Protein AF-A0A8T9CK81-F1 (afdb_monomer)

Organism: Escherichia coli (NCBI:txid562)

Structure (mmCIF, N/CA/C/O backbone):
data_AF-A0A8T9CK81-F1
#
_entry.id   AF-A0A8T9CK81-F1
#
loop_
_atom_site.group_PDB
_atom_site.id
_atom_site.type_symbol
_atom_site.label_atom_id
_atom_site.label_alt_id
_atom_site.label_comp_id
_atom_site.label_asym_id
_atom_site.label_entity_id
_atom_site.label_seq_id
_atom_site.pdbx_PDB_ins_code
_atom_site.Cartn_x
_atom_site.Cartn_y
_atom_site.Cartn_z
_atom_site.occupancy
_atom_site.B_iso_or_equiv
_atom_site.auth_seq_id
_atom_site.auth_comp_id
_atom_site.auth_asym_id
_atom_site.auth_atom_id
_atom_site.pdbx_PDB_model_num
ATOM 1 N N . ILE A 1 1 ? -12.099 -0.035 26.431 1.00 84.69 1 ILE A N 1
ATOM 2 C CA . ILE A 1 1 ? -10.674 0.070 26.826 1.00 84.69 1 ILE A CA 1
ATOM 3 C C . ILE A 1 1 ? -9.863 0.677 25.689 1.00 84.69 1 ILE A C 1
ATOM 5 O O . ILE A 1 1 ? -9.508 1.834 25.814 1.00 84.69 1 ILE A O 1
ATOM 9 N N . TYR A 1 2 ? -9.639 -0.020 24.564 1.00 88.56 2 TYR A N 1
ATOM 10 C CA . TYR A 1 2 ? -8.828 0.533 23.464 1.00 88.56 2 TYR A CA 1
ATOM 11 C C . TYR A 1 2 ? -9.357 1.871 22.924 1.00 88.56 2 TYR A C 1
ATOM 13 O O . TYR A 1 2 ? -8.616 2.842 22.849 1.00 88.56 2 TYR A O 1
ATOM 21 N N . CYS A 1 3 ? -10.653 1.948 22.616 1.00 88.81 3 CYS A N 1
ATOM 22 C CA . CYS A 1 3 ? -11.250 3.161 22.057 1.00 88.81 3 CYS A CA 1
ATOM 23 C C . CYS A 1 3 ? -11.569 4.235 23.104 1.00 88.81 3 CYS A C 1
ATOM 25 O O . CYS A 1 3 ? -12.191 5.225 22.756 1.00 88.81 3 CYS A O 1
ATOM 27 N N . ASP A 1 4 ? -11.246 4.047 24.387 1.00 88.88 4 ASP A N 1
ATOM 28 C CA . ASP A 1 4 ? -11.627 5.014 25.417 1.00 88.88 4 ASP A CA 1
ATOM 29 C C . ASP A 1 4 ? -10.507 6.045 25.652 1.00 88.88 4 ASP A C 1
ATOM 31 O O . ASP A 1 4 ? -9.427 5.660 26.111 1.00 88.88 4 ASP A O 1
ATOM 35 N N . PRO A 1 5 ? -10.730 7.347 25.373 1.00 85.50 5 PRO A N 1
ATOM 36 C CA . PRO A 1 5 ? -9.680 8.365 25.475 1.00 85.50 5 PRO A CA 1
ATOM 37 C C . PRO A 1 5 ? -9.175 8.572 26.908 1.00 85.50 5 PRO A C 1
ATOM 39 O O . PRO A 1 5 ? -8.027 8.962 27.099 1.00 85.50 5 PRO A O 1
ATOM 42 N N . ASN A 1 6 ? -10.002 8.264 27.910 1.00 88.31 6 ASN A N 1
ATOM 43 C CA . ASN A 1 6 ? -9.657 8.408 29.326 1.00 88.31 6 ASN A CA 1
ATOM 44 C C . ASN A 1 6 ? -8.803 7.248 29.864 1.00 88.31 6 ASN A C 1
ATOM 46 O O . ASN A 1 6 ? -8.290 7.314 30.980 1.00 88.31 6 ASN A O 1
ATOM 50 N N . THR A 1 7 ? -8.655 6.170 29.095 1.00 89.31 7 THR A N 1
ATOM 51 C CA . THR A 1 7 ? -7.846 5.012 29.482 1.00 89.31 7 THR A CA 1
ATOM 52 C C . THR A 1 7 ? -6.363 5.289 29.221 1.00 89.31 7 THR A C 1
ATOM 54 O O . THR A 1 7 ? -6.011 5.853 28.185 1.00 89.31 7 THR A O 1
ATOM 57 N N . SER A 1 8 ? -5.476 4.857 30.126 1.00 89.94 8 SER A N 1
ATOM 58 C CA . SER A 1 8 ? -4.026 5.037 29.967 1.00 89.94 8 SER A CA 1
ATOM 59 C C . SER A 1 8 ? -3.482 4.340 28.715 1.00 89.94 8 SER A C 1
ATOM 61 O O . SER A 1 8 ? -3.963 3.279 28.316 1.00 89.94 8 SER A O 1
ATOM 63 N N . GLU A 1 9 ? -2.446 4.916 28.103 1.00 88.38 9 GLU A N 1
ATOM 64 C CA . GLU A 1 9 ? -1.818 4.349 26.904 1.00 88.38 9 GLU A CA 1
ATOM 65 C C . GLU A 1 9 ? -1.352 2.892 27.083 1.00 88.38 9 GLU A C 1
ATOM 67 O O . GLU A 1 9 ? -1.731 2.075 26.241 1.00 88.38 9 GLU A O 1
ATOM 72 N N . PRO A 1 10 ? -0.673 2.503 28.186 1.00 91.81 10 PRO A N 1
ATOM 73 C CA . PRO A 1 10 ? -0.311 1.103 28.412 1.00 91.81 10 PRO A CA 1
ATOM 74 C C . PRO A 1 10 ? -1.527 0.172 28.427 1.00 91.81 10 PRO A C 1
ATOM 76 O O . PRO A 1 10 ? -1.492 -0.910 27.855 1.00 91.81 10 PRO A O 1
ATOM 79 N N . SER A 1 11 ? -2.644 0.607 29.017 1.00 90.88 11 SER A N 1
ATOM 80 C CA . SER A 1 11 ? -3.873 -0.193 29.060 1.00 90.88 11 SER A CA 1
ATOM 81 C C . SER A 1 11 ? -4.498 -0.371 27.676 1.00 90.88 11 SER A C 1
ATOM 83 O O . SER A 1 11 ? -5.045 -1.435 27.379 1.00 90.88 11 SER A O 1
ATOM 85 N N . ARG A 1 12 ? -4.418 0.649 26.810 1.00 89.88 12 ARG A N 1
ATOM 86 C CA . ARG A 1 12 ? -4.874 0.534 25.419 1.00 89.88 12 ARG A CA 1
ATOM 87 C C . ARG A 1 12 ? -3.985 -0.427 24.633 1.00 89.88 12 ARG A C 1
ATOM 89 O O . ARG A 1 12 ? -4.520 -1.293 23.951 1.00 89.88 12 ARG A O 1
ATOM 96 N N . LEU A 1 13 ? -2.663 -0.323 24.762 1.00 90.75 13 LEU A N 1
ATOM 97 C CA . LEU A 1 13 ? -1.728 -1.233 24.089 1.00 90.75 13 LEU A CA 1
ATOM 98 C C . LEU A 1 13 ? -1.923 -2.683 24.551 1.00 90.75 13 LEU A C 1
ATOM 100 O O . LEU A 1 13 ? -2.106 -3.560 23.714 1.00 90.75 13 LEU A O 1
ATOM 104 N N . ASN A 1 14 ? -2.063 -2.916 25.857 1.00 91.69 14 ASN A N 1
ATOM 105 C CA . ASN A 1 14 ? -2.368 -4.246 26.391 1.00 91.69 14 ASN A CA 1
ATOM 106 C C . ASN A 1 14 ? -3.679 -4.811 25.816 1.00 91.69 14 ASN A C 1
ATOM 108 O O . ASN A 1 14 ? -3.758 -5.988 25.474 1.00 91.69 14 ASN A O 1
ATOM 112 N N . ALA A 1 15 ? -4.721 -3.981 25.688 1.00 90.69 15 ALA A N 1
ATOM 113 C CA . ALA A 1 15 ? -5.986 -4.411 25.093 1.00 90.69 15 ALA A CA 1
ATOM 114 C C . ALA A 1 15 ? -5.840 -4.790 23.611 1.00 90.69 15 ALA A C 1
ATOM 116 O O . ALA A 1 15 ? -6.505 -5.718 23.149 1.00 90.69 15 ALA A O 1
ATOM 117 N N . LEU A 1 16 ? -4.980 -4.087 22.872 1.00 91.12 16 LEU A N 1
ATOM 118 C CA . LEU A 1 16 ? -4.661 -4.420 21.489 1.00 91.12 16 LEU A CA 1
ATOM 119 C C . LEU A 1 16 ? -3.901 -5.746 21.387 1.00 91.12 16 LEU A C 1
ATOM 121 O O . LEU A 1 16 ? -4.272 -6.575 20.562 1.00 91.12 16 LEU A O 1
ATOM 125 N N . ASP A 1 17 ? -2.897 -5.970 22.234 1.00 89.38 17 ASP A N 1
ATOM 126 C CA . ASP A 1 17 ? -2.083 -7.193 22.217 1.00 89.38 17 ASP A CA 1
ATOM 127 C C . ASP A 1 17 ? -2.922 -8.435 22.541 1.00 89.38 17 ASP A C 1
ATOM 129 O O . ASP A 1 17 ? -2.839 -9.462 21.857 1.00 89.38 17 ASP A O 1
ATOM 133 N N . ILE A 1 18 ? -3.809 -8.315 23.534 1.00 91.12 18 ILE A N 1
ATOM 134 C CA . ILE A 1 18 ? -4.795 -9.352 23.856 1.00 91.12 18 ILE A CA 1
ATOM 135 C C . ILE A 1 18 ? -5.728 -9.575 22.661 1.00 91.12 18 ILE A C 1
ATOM 137 O O . ILE A 1 18 ? -5.949 -10.716 22.257 1.00 91.12 18 ILE A O 1
ATOM 141 N N . GLY A 1 19 ? -6.250 -8.501 22.059 1.00 88.25 19 GLY A N 1
ATOM 142 C CA . GLY A 1 19 ? -7.111 -8.592 20.879 1.00 88.25 19 GLY A CA 1
ATOM 143 C C . GLY A 1 19 ? -6.430 -9.293 19.701 1.00 88.25 19 GLY A C 1
ATOM 144 O O . GLY A 1 19 ? -7.037 -10.153 19.070 1.00 88.25 19 GLY A O 1
ATOM 145 N N . SER A 1 20 ? -5.160 -8.977 19.443 1.00 88.06 20 SER A N 1
ATOM 146 C CA . SER A 1 20 ? -4.364 -9.571 18.364 1.00 88.06 20 SER A CA 1
ATOM 147 C C . SER A 1 20 ? -4.126 -11.062 18.592 1.00 88.06 20 SER A C 1
ATOM 149 O O . SER A 1 20 ? -4.272 -11.855 17.664 1.00 88.06 20 SER A O 1
ATOM 151 N N . SER A 1 21 ? -3.870 -11.459 19.840 1.00 88.56 21 SER A N 1
ATOM 152 C CA . SER A 1 21 ? -3.665 -12.862 20.224 1.00 88.56 21 SER A CA 1
ATOM 153 C C . SER A 1 21 ? -4.939 -13.709 20.124 1.00 88.56 21 SER A C 1
ATOM 155 O O . SER A 1 21 ? -4.865 -14.920 19.945 1.00 88.56 21 SER A O 1
ATOM 157 N N . LEU A 1 22 ? -6.116 -13.086 20.242 1.00 89.56 22 LEU A N 1
ATOM 158 C CA . LEU A 1 22 ? -7.411 -13.775 20.244 1.00 89.56 22 LEU A CA 1
ATOM 159 C C . LEU A 1 22 ? -8.189 -13.627 18.927 1.00 89.56 22 LEU A C 1
ATOM 161 O O . LEU A 1 22 ? -9.264 -14.207 18.791 1.00 89.56 2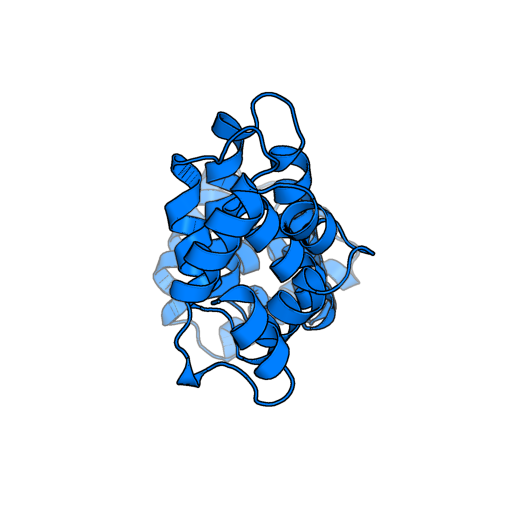2 LEU A O 1
ATOM 165 N N . LYS A 1 23 ? -7.681 -12.881 17.940 1.00 85.44 23 LYS A N 1
ATOM 166 C CA . LYS A 1 23 ? -8.441 -12.556 16.719 1.00 85.44 23 LYS A CA 1
ATOM 167 C C . LYS A 1 23 ? -8.908 -13.785 15.929 1.00 85.44 23 LYS A C 1
ATOM 169 O O . LYS A 1 23 ? -9.976 -13.754 15.317 1.00 85.44 23 LYS A O 1
ATOM 174 N N . GLU A 1 24 ? -8.142 -14.876 15.968 1.00 84.69 24 GLU A N 1
ATOM 175 C CA . GLU A 1 24 ? -8.464 -16.117 15.249 1.00 84.69 24 GLU A CA 1
ATOM 176 C C . GLU A 1 24 ? -9.670 -16.854 15.842 1.00 84.69 24 GLU A C 1
ATOM 178 O O . GLU A 1 24 ? -10.402 -17.519 15.112 1.00 84.69 24 GLU A O 1
ATOM 183 N N . ILE A 1 25 ? -9.940 -16.673 17.139 1.00 90.06 25 ILE A N 1
ATOM 184 C CA . ILE A 1 25 ? -11.084 -17.288 17.826 1.00 90.06 25 ILE A CA 1
ATOM 185 C C . ILE A 1 25 ? -12.324 -16.380 17.857 1.00 90.06 25 ILE A C 1
ATOM 187 O O . ILE A 1 25 ? -13.323 -16.719 18.493 1.00 90.06 25 ILE A O 1
ATOM 191 N N . PHE A 1 26 ? -12.292 -15.221 17.187 1.00 89.75 26 PHE A N 1
ATOM 192 C CA . PHE A 1 26 ? -13.439 -14.313 17.155 1.00 89.75 26 PHE A CA 1
ATOM 193 C C . PHE A 1 26 ? -14.626 -14.958 16.438 1.00 89.75 26 PHE A C 1
ATOM 195 O O . PHE A 1 26 ? -14.584 -15.216 15.233 1.00 89.75 26 PHE A O 1
ATOM 202 N N . THR A 1 27 ? -15.714 -15.158 17.180 1.00 90.81 27 THR A N 1
ATOM 203 C CA . THR A 1 27 ? -16.980 -15.657 16.642 1.00 90.81 27 THR A CA 1
ATOM 204 C C . THR A 1 27 ? -17.633 -14.626 15.721 1.00 90.81 27 THR A C 1
ATOM 206 O O . THR A 1 27 ? -17.371 -13.423 15.804 1.00 90.81 27 THR A O 1
ATOM 209 N N . ALA A 1 28 ? -18.544 -15.083 14.858 1.00 89.81 28 ALA A N 1
ATOM 210 C CA . ALA A 1 28 ? -19.334 -14.190 14.012 1.00 89.81 28 ALA A CA 1
ATOM 211 C C . ALA A 1 28 ? -20.128 -13.155 14.834 1.00 89.81 28 ALA A C 1
ATOM 213 O O . ALA A 1 28 ? -20.206 -11.995 14.437 1.00 89.81 28 ALA A O 1
ATOM 214 N N . S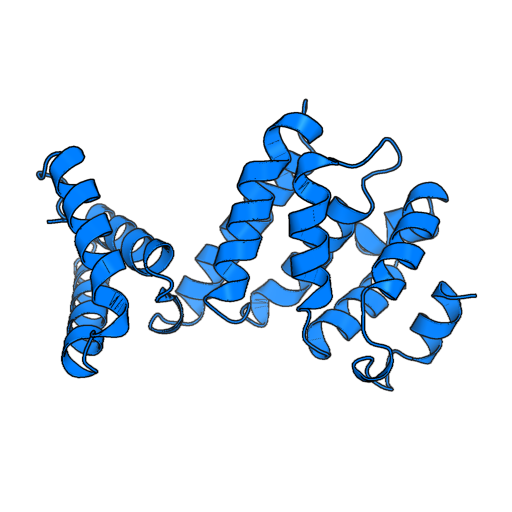ER A 1 29 ? -20.646 -13.548 16.006 1.00 92.06 29 SER A N 1
ATOM 215 C CA . SER A 1 29 ? -21.345 -12.633 16.916 1.00 92.06 29 SER A CA 1
ATOM 216 C C . SER A 1 29 ? -20.421 -11.532 17.435 1.00 92.06 29 SER A C 1
ATOM 218 O O . SER A 1 29 ? -20.765 -10.361 17.334 1.00 92.06 29 SER A O 1
ATOM 220 N N . LEU A 1 30 ? -19.210 -11.880 17.888 1.00 91.25 30 LEU A N 1
ATOM 221 C CA . LEU A 1 30 ? -18.243 -10.900 18.382 1.00 91.25 30 LEU A CA 1
ATOM 222 C C . LEU A 1 30 ? -17.813 -9.926 17.278 1.00 91.25 30 LEU A C 1
ATOM 224 O O . LEU A 1 30 ? -17.717 -8.726 17.516 1.00 91.25 30 LEU A O 1
ATOM 228 N N . ARG A 1 31 ? -17.589 -10.423 16.056 1.00 91.31 31 ARG A N 1
ATOM 229 C CA . ARG A 1 31 ? -17.282 -9.568 14.898 1.00 91.31 31 ARG A CA 1
ATOM 230 C C . ARG A 1 31 ? -18.425 -8.598 14.605 1.00 91.31 31 ARG A C 1
ATOM 232 O O . ARG A 1 31 ? -18.167 -7.416 14.399 1.00 91.31 31 ARG A O 1
ATOM 239 N N . SER A 1 32 ? -19.668 -9.078 14.644 1.00 91.62 32 SER A N 1
ATOM 240 C CA . SER A 1 32 ? -20.848 -8.226 14.480 1.00 91.62 32 SER A CA 1
ATOM 241 C C . SER A 1 32 ? -20.934 -7.162 15.574 1.00 91.62 32 SER A C 1
ATOM 243 O O . SER A 1 32 ? -21.203 -6.005 15.269 1.00 91.62 32 SER A O 1
ATOM 245 N N . ASP A 1 33 ? -20.673 -7.518 16.831 1.00 93.06 33 ASP A N 1
ATOM 246 C CA . ASP A 1 33 ? -20.714 -6.574 17.951 1.00 93.06 33 ASP A CA 1
ATOM 247 C C . ASP A 1 33 ? -19.634 -5.492 17.833 1.00 93.06 33 ASP A C 1
ATOM 249 O O . ASP A 1 33 ? -19.899 -4.318 18.108 1.00 93.06 33 ASP A O 1
ATOM 253 N N . LEU A 1 34 ? -18.431 -5.857 17.377 1.00 92.31 34 LEU A N 1
ATOM 254 C CA . LEU A 1 34 ? -17.353 -4.905 17.105 1.00 92.31 34 LEU A CA 1
ATOM 255 C C . LEU A 1 34 ? -17.751 -3.905 16.013 1.00 92.31 34 LEU A C 1
ATOM 257 O O . LEU A 1 34 ? -17.559 -2.700 16.193 1.00 92.31 34 LEU A O 1
ATOM 261 N N . VAL A 1 35 ? -18.324 -4.387 14.905 1.00 93.25 35 VAL A N 1
ATOM 262 C CA . VAL A 1 35 ? -18.807 -3.529 13.809 1.00 93.25 35 VAL A CA 1
ATOM 263 C C . VAL A 1 35 ? -19.942 -2.626 14.295 1.00 93.25 35 VAL A C 1
ATOM 265 O O . VAL A 1 35 ? -19.894 -1.418 14.079 1.00 93.25 35 VAL A O 1
ATOM 268 N N . ASN A 1 36 ? -20.906 -3.165 15.046 1.00 93.00 36 ASN A N 1
ATOM 269 C CA . ASN A 1 36 ? -22.001 -2.381 15.622 1.00 93.00 36 ASN A CA 1
ATOM 270 C C . ASN A 1 36 ? -21.473 -1.255 16.523 1.00 93.00 36 ASN A C 1
ATOM 272 O O . ASN A 1 36 ? -21.914 -0.111 16.409 1.00 93.00 36 ASN A O 1
ATOM 276 N N . LYS A 1 37 ? -20.485 -1.539 17.383 1.00 93.50 37 LYS A N 1
ATOM 277 C CA . LYS A 1 37 ? -19.867 -0.522 18.250 1.00 93.50 37 LYS A CA 1
ATOM 278 C C . LYS A 1 37 ? -19.129 0.553 17.465 1.00 93.50 37 LYS A C 1
ATOM 280 O O . LYS A 1 37 ? -19.224 1.726 17.818 1.00 93.50 37 LYS A O 1
ATOM 285 N N . HIS A 1 38 ? -18.428 0.169 16.407 1.00 93.62 38 HIS A N 1
ATOM 286 C CA . HIS A 1 38 ? -17.771 1.105 15.504 1.00 93.62 38 HIS A CA 1
ATOM 287 C C . HIS A 1 38 ? -18.771 2.056 14.837 1.00 93.62 38 HIS A C 1
ATOM 289 O O . HIS A 1 38 ? -18.610 3.276 14.914 1.00 93.62 38 HIS A O 1
ATOM 295 N N . SER A 1 39 ? -19.853 1.513 14.274 1.00 91.88 39 SER A N 1
ATOM 296 C CA . SER A 1 39 ? -20.922 2.309 13.665 1.00 91.88 39 SER A CA 1
ATOM 297 C C . SER A 1 39 ? -21.649 3.195 14.680 1.00 91.88 39 SER A C 1
ATOM 299 O O . SER A 1 39 ? -22.003 4.327 14.359 1.00 91.88 39 SER A O 1
ATOM 301 N N . GLU A 1 40 ? -21.833 2.735 15.923 1.00 94.00 40 GLU A N 1
ATOM 302 C CA . GLU A 1 40 ? -22.389 3.563 16.999 1.00 94.00 40 GLU A CA 1
ATOM 303 C C . GLU A 1 40 ? -21.522 4.797 17.297 1.00 94.00 40 GLU A C 1
ATOM 305 O O . GLU A 1 40 ? -22.081 5.857 17.580 1.00 94.00 40 GLU A O 1
ATOM 310 N N . TYR A 1 41 ? -20.187 4.684 17.268 1.00 93.12 41 TYR A N 1
ATOM 311 C CA . TYR A 1 41 ? -19.302 5.834 17.495 1.00 93.12 41 TYR A CA 1
ATOM 312 C C . TYR A 1 41 ? -19.458 6.883 16.392 1.00 93.12 41 TYR A C 1
ATOM 314 O O . TYR A 1 41 ? -19.613 8.063 16.706 1.00 93.12 41 TYR A O 1
ATOM 322 N N . ALA A 1 42 ? -19.517 6.446 15.131 1.00 90.94 42 ALA A N 1
ATOM 323 C CA . ALA A 1 42 ? -19.782 7.329 13.996 1.00 90.94 42 ALA A CA 1
ATOM 324 C C . ALA A 1 42 ? -21.158 8.007 14.111 1.00 90.94 42 ALA A C 1
ATOM 326 O O . ALA A 1 42 ? -21.265 9.225 14.002 1.00 90.94 42 ALA A O 1
ATOM 327 N N . ALA A 1 43 ? -22.212 7.240 14.413 1.00 92.12 43 ALA A N 1
ATOM 328 C CA . ALA A 1 43 ? -23.576 7.764 14.533 1.00 92.12 43 ALA A CA 1
ATOM 329 C C . ALA A 1 43 ? -23.739 8.787 15.672 1.00 92.12 43 ALA A C 1
ATOM 331 O O . ALA A 1 43 ? -24.593 9.669 15.597 1.00 92.12 43 ALA A O 1
ATOM 332 N N . LYS A 1 44 ? -22.927 8.677 16.729 1.00 92.94 44 LYS A N 1
ATOM 333 C CA . LYS A 1 44 ? -22.905 9.614 17.864 1.00 92.94 44 LYS A CA 1
ATOM 334 C C . LYS A 1 44 ? -22.007 10.836 17.627 1.00 92.94 44 LYS A C 1
ATOM 336 O O . LYS A 1 44 ? -21.997 11.722 18.477 1.00 92.94 44 LYS A O 1
ATOM 341 N N . GLY A 1 45 ? -21.253 10.884 16.524 1.00 90.94 45 GLY A N 1
ATOM 342 C CA . GLY A 1 45 ? -20.247 11.921 16.270 1.00 90.94 45 GLY A CA 1
ATOM 343 C C . GLY A 1 45 ? -19.051 11.860 17.228 1.00 90.94 45 GLY A C 1
ATOM 344 O O . GLY A 1 45 ? -18.388 12.870 17.457 1.00 90.94 45 GLY A O 1
ATOM 345 N N . ASP A 1 46 ? -18.786 10.695 17.831 1.00 92.38 46 ASP A N 1
ATOM 346 C CA . ASP A 1 46 ? -17.661 10.486 18.750 1.00 92.38 46 ASP A CA 1
ATOM 347 C C . ASP A 1 46 ? -16.378 10.212 17.944 1.00 92.38 46 ASP A C 1
ATOM 349 O O . ASP A 1 46 ? -15.864 9.091 17.904 1.00 92.38 46 ASP A O 1
ATOM 353 N N . GLU A 1 47 ? -15.887 11.251 17.262 1.00 90.62 47 GLU A N 1
ATOM 354 C CA . GLU A 1 47 ? -14.717 11.203 16.370 1.00 90.62 47 GLU A CA 1
ATOM 355 C C . GLU A 1 47 ? -13.469 10.572 17.019 1.00 90.62 47 GLU A C 1
ATOM 357 O O . GLU A 1 47 ? -12.843 9.717 16.387 1.00 90.62 47 GLU A O 1
ATOM 362 N N . PRO A 1 48 ? -13.092 10.890 18.280 1.00 91.19 48 PRO A N 1
ATOM 363 C CA . PRO A 1 48 ? -11.930 10.264 18.911 1.00 91.19 48 PRO A CA 1
ATOM 364 C C . PRO A 1 48 ? -12.078 8.747 19.043 1.00 91.19 48 PRO A C 1
ATOM 366 O O . PRO A 1 48 ? -11.130 8.001 18.776 1.00 91.19 48 PRO A O 1
ATOM 369 N N . ARG A 1 49 ? -13.265 8.271 19.439 1.00 92.25 49 ARG A N 1
ATOM 370 C CA . ARG A 1 49 ? -13.524 6.835 19.592 1.00 92.25 49 ARG A CA 1
ATOM 371 C C . ARG A 1 49 ? -13.690 6.135 18.255 1.00 92.25 49 ARG A C 1
ATOM 373 O O . ARG A 1 49 ? -13.211 5.009 18.120 1.00 92.25 49 ARG A O 1
ATOM 380 N N . HIS A 1 50 ? -14.317 6.785 17.275 1.00 92.62 50 HIS A N 1
ATOM 381 C CA . HIS A 1 50 ? -14.436 6.260 15.916 1.00 92.62 50 HIS A CA 1
ATOM 382 C C . HIS A 1 50 ? -13.052 6.100 15.282 1.00 92.62 50 HIS A C 1
ATOM 384 O O . HIS A 1 50 ? -12.695 4.986 14.894 1.00 92.62 50 HIS A O 1
ATOM 390 N N . ALA A 1 51 ? -12.206 7.132 15.329 1.00 90.19 51 ALA A N 1
ATOM 391 C CA . ALA A 1 51 ? -10.832 7.067 14.834 1.00 90.19 51 ALA A CA 1
ATOM 392 C C . ALA A 1 51 ? -9.996 5.991 15.548 1.00 90.19 51 ALA A C 1
ATOM 394 O O . ALA A 1 51 ? -9.270 5.236 14.896 1.00 90.19 51 ALA A O 1
ATOM 395 N N . ALA A 1 52 ? -10.118 5.869 16.875 1.00 91.44 52 ALA A N 1
ATOM 396 C CA . ALA A 1 52 ? -9.454 4.803 17.621 1.00 91.44 52 ALA A CA 1
ATOM 397 C C . ALA A 1 52 ? -9.973 3.420 17.205 1.00 91.44 52 ALA A C 1
ATOM 399 O O . ALA A 1 52 ? -9.185 2.511 16.963 1.00 91.44 52 ALA A O 1
ATOM 400 N N . SER A 1 53 ? -11.286 3.248 17.058 1.00 93.44 53 SER A N 1
ATOM 401 C CA . SER A 1 53 ? -11.853 1.974 16.613 1.00 93.44 53 SER A CA 1
ATOM 402 C C . SER A 1 53 ? -11.400 1.602 15.201 1.00 93.44 53 SER A C 1
ATOM 404 O O . SER A 1 53 ? -11.041 0.451 14.984 1.00 93.44 53 SER A O 1
ATOM 406 N N . LEU A 1 54 ? -11.289 2.561 14.277 1.00 92.00 54 LEU A N 1
ATOM 407 C CA . LEU A 1 54 ? -10.740 2.319 12.943 1.00 92.00 54 LEU A CA 1
ATOM 408 C C . LEU A 1 54 ? -9.303 1.781 13.024 1.00 92.00 54 LEU A C 1
ATOM 410 O O . LEU A 1 54 ? -9.010 0.743 12.437 1.00 92.00 54 LEU A O 1
ATOM 414 N N . GLN A 1 55 ? -8.438 2.411 13.829 1.00 90.25 55 GLN A N 1
ATOM 415 C CA . GLN A 1 55 ? -7.072 1.919 14.066 1.00 90.25 55 GLN A CA 1
ATOM 416 C C . GLN A 1 55 ? -7.048 0.521 14.700 1.00 90.25 55 GLN A C 1
ATOM 418 O O . GLN A 1 55 ? -6.125 -0.252 14.457 1.00 90.25 55 GLN A O 1
ATOM 423 N N . PHE A 1 56 ? -8.041 0.185 15.526 1.00 92.25 56 PHE A N 1
ATOM 424 C CA . PHE A 1 56 ? -8.165 -1.145 16.117 1.00 92.25 56 PHE A CA 1
ATOM 425 C C . PHE A 1 56 ? -8.432 -2.211 15.047 1.00 92.25 56 PHE A C 1
ATOM 427 O O . PHE A 1 56 ? -7.706 -3.202 14.988 1.00 92.25 56 PHE A O 1
ATOM 434 N N . PHE A 1 57 ? -9.408 -1.988 14.158 1.00 91.75 57 PHE A N 1
ATOM 435 C CA . PHE A 1 57 ? -9.652 -2.883 13.016 1.00 91.75 57 PHE A CA 1
ATOM 436 C C . PHE A 1 57 ? -8.432 -2.977 12.099 1.00 91.75 57 PHE A C 1
ATOM 438 O O . PHE A 1 57 ? -8.095 -4.070 11.642 1.00 91.75 57 PHE A O 1
ATOM 445 N N . GLU A 1 58 ? -7.744 -1.854 11.881 1.00 89.50 58 GLU A N 1
ATOM 446 C CA . GLU A 1 58 ? -6.518 -1.772 11.086 1.00 89.50 58 GLU A CA 1
ATOM 447 C C . GLU A 1 58 ? -5.418 -2.687 11.634 1.00 89.50 58 GLU A C 1
ATOM 449 O O . GLU A 1 58 ? -4.857 -3.495 10.900 1.00 89.50 58 GLU A O 1
ATOM 454 N N . LYS A 1 59 ? -5.123 -2.586 12.933 1.00 88.56 59 LYS A N 1
ATOM 455 C CA . LYS A 1 59 ? -4.043 -3.345 13.580 1.00 88.56 59 LYS A CA 1
ATOM 456 C C . LYS A 1 59 ? -4.383 -4.815 13.814 1.00 88.56 59 LYS A C 1
ATOM 458 O O . LYS A 1 59 ? -3.482 -5.640 13.915 1.00 88.56 59 LYS A O 1
ATOM 463 N N . LEU A 1 60 ? -5.666 -5.161 13.899 1.00 88.88 60 LEU A N 1
ATOM 464 C CA . LEU A 1 60 ? -6.088 -6.560 13.969 1.00 88.88 60 LEU A CA 1
ATOM 465 C C . LEU A 1 60 ? -6.125 -7.246 12.595 1.00 88.88 60 LEU A C 1
ATOM 467 O O . LEU A 1 60 ? -6.268 -8.469 12.544 1.00 88.88 60 LEU A O 1
ATOM 471 N N . GLY A 1 61 ? -5.986 -6.499 11.495 1.00 86.69 61 GLY A N 1
ATOM 472 C CA . GLY A 1 61 ? -6.155 -7.033 10.142 1.00 86.69 61 GLY A CA 1
ATOM 473 C C . GLY A 1 61 ? -7.614 -7.384 9.832 1.00 86.69 61 GLY A C 1
ATOM 474 O O . GLY A 1 61 ? -7.887 -8.339 9.115 1.00 86.69 61 GLY A O 1
ATOM 475 N N . LEU A 1 62 ? -8.559 -6.641 10.415 1.00 89.75 62 LEU A N 1
ATOM 476 C CA . LEU A 1 62 ? -10.004 -6.869 10.304 1.00 89.75 62 LEU A CA 1
ATOM 477 C C . LEU A 1 62 ? -10.715 -5.762 9.510 1.00 89.75 62 LEU A C 1
ATOM 479 O O . LEU A 1 62 ? -11.931 -5.613 9.609 1.00 89.75 62 LEU A O 1
ATOM 483 N N . LEU A 1 63 ? -9.976 -4.982 8.714 1.00 89.44 63 LEU A N 1
ATOM 484 C CA . LEU A 1 63 ? -10.533 -3.897 7.894 1.00 89.44 63 LEU A CA 1
ATOM 485 C C . LEU A 1 63 ? -11.608 -4.371 6.916 1.00 89.44 63 LEU A C 1
ATOM 487 O O . LEU A 1 63 ? -12.516 -3.611 6.601 1.00 89.44 63 LEU A O 1
ATOM 491 N N . THR A 1 64 ? -11.539 -5.626 6.473 1.00 88.69 64 THR A N 1
ATOM 492 C CA . THR A 1 64 ? -12.537 -6.228 5.580 1.00 88.69 64 THR A CA 1
ATOM 493 C C . THR A 1 64 ? -13.933 -6.335 6.201 1.00 88.69 64 THR A C 1
ATOM 495 O O . THR A 1 64 ? -14.900 -6.537 5.473 1.00 88.69 64 THR A O 1
ATOM 498 N N . LEU A 1 65 ? -14.060 -6.179 7.526 1.00 89.31 65 LEU A N 1
ATOM 499 C CA . LEU A 1 65 ? -15.350 -6.101 8.220 1.00 89.31 65 LEU A CA 1
ATOM 500 C C . LEU A 1 65 ? -16.003 -4.714 8.129 1.00 89.31 65 LEU A C 1
ATOM 502 O O . LEU A 1 65 ? -17.181 -4.577 8.458 1.00 89.31 65 LEU A O 1
ATOM 506 N N . LEU A 1 66 ? -15.245 -3.691 7.732 1.00 90.88 66 LEU A N 1
ATOM 507 C CA . LEU A 1 66 ? -15.724 -2.318 7.587 1.00 90.88 66 LEU A CA 1
ATOM 508 C C . LEU A 1 66 ? -16.258 -2.065 6.175 1.00 90.88 66 LEU A C 1
ATOM 510 O O . LEU A 1 66 ? -16.084 -2.880 5.268 1.00 90.88 66 LEU A O 1
ATOM 514 N N . ASN A 1 67 ? -16.905 -0.917 5.971 1.00 90.06 67 ASN A N 1
ATOM 515 C CA . ASN A 1 67 ? -17.411 -0.552 4.649 1.00 90.06 67 ASN A CA 1
ATOM 516 C C . ASN A 1 67 ? -16.272 -0.178 3.677 1.00 90.06 67 ASN A C 1
ATOM 518 O O . ASN A 1 67 ? -15.158 0.161 4.079 1.00 90.06 67 ASN A O 1
ATOM 522 N N . GLU A 1 68 ? -16.565 -0.215 2.375 1.00 88.81 68 GLU A N 1
ATOM 523 C CA . GLU A 1 68 ? -15.572 0.053 1.326 1.00 88.81 68 GLU A CA 1
ATOM 524 C C . GLU A 1 68 ? -14.988 1.473 1.403 1.00 88.81 68 GLU A C 1
ATOM 526 O O . GLU A 1 68 ? -13.812 1.669 1.110 1.00 88.81 68 GLU A O 1
ATOM 531 N N . SER A 1 69 ? -15.769 2.461 1.853 1.00 90.44 69 SER A N 1
ATOM 532 C CA . SER A 1 69 ? -15.300 3.845 1.992 1.00 90.44 69 SER A CA 1
ATOM 533 C C . SER A 1 69 ? -14.220 3.983 3.067 1.00 90.44 69 SER A C 1
ATOM 535 O O . SER A 1 69 ? -13.242 4.707 2.878 1.00 90.44 69 SER A O 1
ATOM 537 N N . GLU A 1 70 ? -14.374 3.299 4.199 1.00 90.81 70 GLU A N 1
ATOM 538 C CA . GLU A 1 70 ? -13.391 3.297 5.285 1.00 90.81 70 GLU A CA 1
ATOM 539 C C . GLU A 1 70 ? -12.143 2.513 4.890 1.00 90.81 70 GLU A C 1
ATOM 541 O O . GLU A 1 70 ? -11.027 2.989 5.110 1.00 90.81 70 GLU A O 1
ATOM 546 N N . GLN A 1 71 ? -12.321 1.366 4.226 1.00 91.56 71 GLN A N 1
ATOM 547 C CA . GLN A 1 71 ? -11.208 0.614 3.644 1.00 91.56 71 GLN A CA 1
ATOM 548 C C . GLN A 1 71 ? -10.422 1.485 2.653 1.00 91.56 71 GLN A C 1
ATOM 550 O O . GLN A 1 71 ? -9.202 1.608 2.774 1.00 91.56 71 GLN A O 1
ATOM 555 N N . HIS A 1 72 ? -11.112 2.156 1.725 1.00 93.25 72 HIS A N 1
ATOM 556 C CA . HIS A 1 72 ? -10.503 3.087 0.777 1.00 93.25 72 HIS A CA 1
ATOM 557 C C . HIS A 1 72 ? -9.714 4.178 1.498 1.00 93.25 72 HIS A C 1
ATOM 559 O O . HIS A 1 72 ? -8.554 4.403 1.169 1.00 93.25 72 HIS A O 1
ATOM 565 N N . ALA A 1 73 ? -10.303 4.829 2.504 1.00 92.12 73 ALA A N 1
ATOM 566 C CA . ALA A 1 73 ? -9.643 5.907 3.233 1.00 92.12 73 ALA A CA 1
ATOM 567 C C . ALA A 1 73 ? -8.345 5.445 3.918 1.00 92.12 73 ALA A C 1
ATOM 569 O O . ALA A 1 73 ? -7.360 6.188 3.928 1.00 92.12 73 ALA A O 1
ATOM 570 N N . VAL A 1 74 ? -8.320 4.227 4.470 1.00 92.12 74 VAL A N 1
ATOM 571 C CA . VAL A 1 74 ? -7.113 3.641 5.074 1.00 92.12 74 VAL A CA 1
ATOM 572 C C . VAL A 1 74 ? -6.040 3.389 4.013 1.00 92.12 74 VAL A C 1
ATOM 574 O O . VAL A 1 74 ? -4.915 3.876 4.162 1.00 92.12 74 VAL A O 1
ATOM 577 N N . PHE A 1 75 ? -6.383 2.693 2.923 1.00 93.81 75 PHE A N 1
ATOM 578 C CA . PHE A 1 75 ? -5.440 2.412 1.836 1.00 93.81 75 PHE A CA 1
ATOM 579 C C . PHE A 1 75 ? -4.916 3.700 1.196 1.00 93.81 75 PHE A C 1
ATOM 581 O O . PHE A 1 75 ? -3.704 3.875 1.081 1.00 93.81 75 PHE A O 1
ATOM 588 N N . TYR A 1 76 ? -5.804 4.633 0.851 1.00 94.31 76 TYR A N 1
ATOM 589 C CA . TYR A 1 76 ? -5.455 5.918 0.247 1.00 94.31 76 TYR A CA 1
ATOM 590 C C . TYR A 1 76 ? -4.447 6.689 1.108 1.00 94.31 76 TYR A C 1
ATOM 592 O O . TYR A 1 76 ? -3.405 7.114 0.609 1.00 94.31 76 TYR A O 1
ATOM 600 N N . ARG A 1 77 ? -4.692 6.806 2.421 1.00 94.12 77 ARG A N 1
ATOM 601 C CA . ARG A 1 77 ? -3.767 7.489 3.344 1.00 94.12 77 ARG A CA 1
ATOM 602 C C . ARG A 1 77 ? -2.409 6.795 3.425 1.00 94.12 77 ARG A C 1
ATOM 604 O O . ARG A 1 77 ? -1.390 7.480 3.494 1.00 94.12 77 ARG A O 1
ATOM 611 N N . ALA A 1 78 ? -2.374 5.463 3.447 1.00 94.62 78 ALA A N 1
ATOM 612 C CA . ALA A 1 78 ? -1.118 4.714 3.474 1.00 94.62 78 ALA A CA 1
ATOM 613 C C . ALA A 1 78 ? -0.305 4.937 2.187 1.00 94.62 78 ALA A C 1
ATOM 615 O O . ALA A 1 78 ? 0.890 5.234 2.254 1.00 94.62 78 ALA A O 1
ATOM 616 N N . ILE A 1 79 ? -0.971 4.880 1.032 1.00 96.12 79 ILE A N 1
ATOM 617 C CA . ILE A 1 79 ? -0.378 5.112 -0.290 1.00 96.12 79 ILE A CA 1
ATOM 618 C C . ILE A 1 79 ? 0.144 6.549 -0.414 1.00 96.12 79 ILE A C 1
ATOM 620 O O . ILE A 1 79 ? 1.276 6.763 -0.845 1.00 96.12 79 ILE A O 1
ATOM 624 N N . GLU A 1 80 ? -0.647 7.540 -0.006 1.00 96.06 80 GLU A N 1
ATOM 625 C CA . GLU A 1 80 ? -0.274 8.956 -0.061 1.00 96.06 80 GLU A CA 1
ATOM 62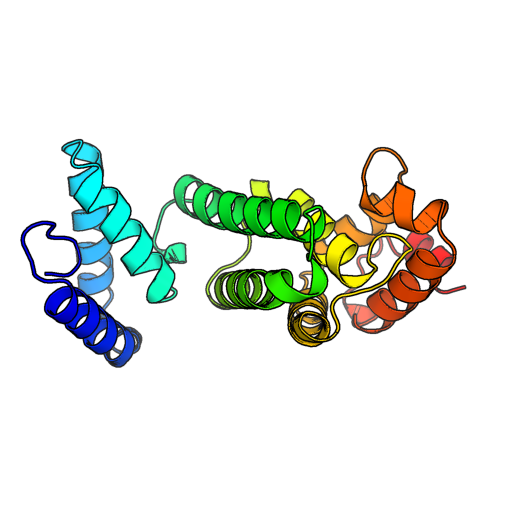6 C C . GLU A 1 80 ? 0.926 9.262 0.843 1.00 96.06 80 GLU A C 1
ATOM 628 O O . GLU A 1 80 ? 1.871 9.930 0.421 1.00 96.06 80 GLU A O 1
ATOM 633 N N . ARG A 1 81 ? 0.944 8.723 2.068 1.00 94.75 81 ARG A N 1
ATOM 634 C CA . ARG A 1 81 ? 2.087 8.869 2.982 1.00 94.75 81 ARG A CA 1
ATOM 635 C C . ARG A 1 81 ? 3.353 8.262 2.398 1.00 94.75 81 ARG A C 1
ATOM 637 O O . ARG A 1 81 ? 4.393 8.919 2.423 1.00 94.75 81 ARG A O 1
ATOM 644 N N . LEU A 1 82 ? 3.259 7.053 1.845 1.00 95.69 82 LEU A N 1
ATOM 645 C CA . LEU A 1 82 ? 4.390 6.411 1.189 1.00 95.69 82 LEU A CA 1
ATOM 646 C C . LEU A 1 82 ? 4.910 7.264 0.025 1.00 95.69 82 LEU A C 1
ATOM 648 O O . LEU A 1 82 ? 6.110 7.514 -0.083 1.00 95.69 82 LEU A O 1
ATOM 652 N N . TRP A 1 83 ? 4.003 7.763 -0.812 1.00 95.75 83 TRP A N 1
ATOM 653 C CA . TRP A 1 83 ? 4.355 8.604 -1.948 1.00 95.75 83 TRP A CA 1
ATOM 654 C C . TRP A 1 83 ? 5.037 9.910 -1.525 1.00 95.75 83 TRP A C 1
ATOM 656 O O . TRP A 1 83 ? 6.039 10.313 -2.122 1.00 95.75 83 TRP A O 1
ATOM 666 N N . ASN A 1 84 ? 4.541 10.557 -0.472 1.00 94.50 84 ASN A N 1
ATOM 667 C CA . ASN A 1 84 ? 5.135 11.780 0.063 1.00 94.50 84 ASN A CA 1
ATOM 668 C C . ASN A 1 84 ? 6.547 11.534 0.604 1.00 94.50 84 ASN A C 1
ATOM 670 O O . ASN A 1 84 ? 7.453 12.315 0.323 1.00 94.50 84 ASN A O 1
ATOM 674 N N . VAL A 1 85 ? 6.757 10.430 1.324 1.00 93.25 85 VAL A N 1
ATOM 675 C CA . VAL A 1 85 ? 8.077 10.055 1.852 1.00 93.25 85 VAL A CA 1
ATOM 676 C C . VAL A 1 85 ? 9.048 9.723 0.724 1.00 93.25 85 VAL A C 1
ATOM 678 O O . VAL A 1 85 ? 10.184 10.190 0.750 1.00 93.25 85 VAL A O 1
ATOM 681 N N . HIS A 1 86 ? 8.598 8.996 -0.300 1.00 92.31 86 HIS A N 1
ATOM 682 C CA . HIS A 1 86 ? 9.420 8.652 -1.460 1.00 92.31 86 HIS A CA 1
ATOM 683 C C . HIS A 1 86 ? 9.933 9.891 -2.216 1.00 92.31 86 HIS A C 1
ATOM 685 O O . HIS A 1 86 ? 11.056 9.887 -2.726 1.00 92.31 86 HIS A O 1
ATOM 691 N N . ASN A 1 87 ? 9.127 10.955 -2.282 1.00 90.69 87 ASN A N 1
ATOM 692 C CA . ASN A 1 87 ? 9.498 12.217 -2.932 1.00 90.69 87 ASN A CA 1
ATOM 693 C C . ASN A 1 87 ? 10.118 13.249 -1.970 1.00 90.69 87 ASN A C 1
ATOM 695 O O . ASN A 1 87 ? 10.506 14.331 -2.408 1.00 90.69 87 ASN A O 1
ATOM 699 N N . GLY A 1 88 ? 10.205 12.936 -0.677 1.00 89.88 88 GLY A N 1
ATOM 700 C CA . GLY A 1 88 ? 10.779 13.808 0.340 1.00 89.88 88 GLY A CA 1
ATOM 701 C C . GLY A 1 88 ? 12.305 13.725 0.427 1.00 89.88 88 GLY A C 1
ATOM 702 O O . GLY A 1 88 ? 12.958 12.853 -0.148 1.00 89.88 88 GLY A O 1
ATOM 703 N N . THR A 1 89 ? 12.891 14.631 1.207 1.00 80.69 89 THR A N 1
ATOM 704 C CA . THR A 1 89 ? 14.317 14.587 1.556 1.00 80.69 89 THR A CA 1
ATOM 705 C C . THR A 1 89 ? 14.611 13.365 2.437 1.00 80.69 89 THR A C 1
ATOM 707 O O . THR A 1 89 ? 13.821 13.031 3.319 1.00 80.69 89 THR A O 1
ATOM 710 N N . ASN A 1 90 ? 15.755 12.701 2.230 1.00 84.88 90 ASN A N 1
ATOM 711 C CA . ASN A 1 90 ? 16.145 11.466 2.935 1.00 84.88 90 ASN A CA 1
ATOM 712 C C . ASN A 1 90 ? 15.152 10.299 2.760 1.00 84.88 90 ASN A C 1
ATOM 714 O O . ASN A 1 90 ? 15.025 9.447 3.642 1.00 84.88 90 ASN A O 1
ATOM 718 N N . ASN A 1 91 ? 14.462 10.244 1.618 1.00 84.56 91 ASN A N 1
ATOM 719 C CA . ASN A 1 91 ? 13.526 9.178 1.262 1.00 84.56 91 ASN A CA 1
ATOM 720 C C . ASN A 1 91 ? 14.078 7.767 1.533 1.00 84.56 91 ASN A C 1
ATOM 722 O O . ASN A 1 91 ? 13.415 6.981 2.198 1.00 84.56 91 ASN A O 1
ATOM 726 N N . PHE A 1 92 ? 15.320 7.470 1.139 1.00 85.81 92 PHE A N 1
ATOM 727 C CA . PHE A 1 92 ? 15.909 6.137 1.306 1.00 85.81 92 PHE A CA 1
ATOM 728 C C . PHE A 1 92 ? 16.022 5.666 2.762 1.00 85.81 92 PHE A C 1
ATOM 730 O O . PHE A 1 92 ? 16.089 4.463 2.992 1.00 85.81 92 PHE A O 1
ATOM 737 N N . TYR A 1 93 ? 16.054 6.578 3.735 1.00 86.19 93 TYR A N 1
ATOM 738 C CA . TYR A 1 93 ? 16.064 6.221 5.155 1.00 86.19 93 TYR A CA 1
ATOM 739 C C . TYR A 1 93 ? 14.646 6.063 5.714 1.00 86.19 93 TYR A C 1
ATOM 741 O O . TYR A 1 93 ? 14.394 5.197 6.545 1.00 86.19 93 TYR A O 1
ATOM 749 N N . ASN A 1 94 ? 13.718 6.897 5.244 1.00 89.31 94 ASN A N 1
ATOM 750 C CA . ASN A 1 94 ? 12.380 7.008 5.818 1.00 89.31 94 ASN A CA 1
ATOM 751 C C . ASN A 1 94 ? 11.350 6.080 5.169 1.00 89.31 94 ASN A C 1
ATOM 753 O O . ASN A 1 94 ? 10.327 5.808 5.778 1.00 89.31 94 ASN A O 1
ATOM 757 N N . GLU A 1 95 ? 11.586 5.619 3.945 1.00 90.75 95 GLU A N 1
ATOM 758 C CA . GLU A 1 95 ? 10.659 4.808 3.149 1.00 90.75 95 GLU A CA 1
ATOM 759 C C . GLU A 1 95 ? 10.330 3.407 3.721 1.00 90.75 95 GLU A C 1
ATOM 761 O O . GLU A 1 95 ? 9.152 3.038 3.665 1.00 90.75 95 GLU A O 1
ATOM 766 N N . PRO A 1 96 ? 11.275 2.641 4.318 1.00 93.38 96 PRO A N 1
ATOM 767 C CA . PRO A 1 96 ? 11.026 1.268 4.776 1.00 93.38 96 PRO A CA 1
ATOM 768 C C . PRO A 1 96 ? 9.779 1.064 5.654 1.00 93.38 96 PRO A C 1
ATOM 770 O O . PRO A 1 96 ? 8.944 0.241 5.275 1.00 93.38 96 PRO A O 1
ATOM 773 N N . PRO A 1 97 ? 9.554 1.823 6.749 1.00 93.69 97 PRO A N 1
ATOM 774 C CA . PRO A 1 97 ? 8.382 1.609 7.604 1.00 93.69 97 PRO A CA 1
ATOM 775 C C . PRO A 1 97 ? 7.046 1.850 6.883 1.00 93.69 97 PRO A C 1
ATOM 777 O O . PRO A 1 97 ? 6.038 1.230 7.219 1.00 93.69 97 PRO A O 1
ATOM 780 N N . PHE A 1 98 ? 7.006 2.728 5.874 1.00 94.12 98 PHE A N 1
ATOM 781 C CA . PHE A 1 98 ? 5.784 2.972 5.098 1.00 94.12 98 PHE A CA 1
ATOM 782 C C . PHE A 1 98 ? 5.534 1.862 4.076 1.00 94.12 98 PHE A C 1
ATOM 784 O O . PHE A 1 98 ? 4.383 1.489 3.851 1.00 94.12 98 PHE A O 1
ATOM 791 N N . ALA A 1 99 ? 6.599 1.316 3.485 1.00 94.50 99 ALA A N 1
ATOM 792 C CA . ALA A 1 99 ? 6.513 0.181 2.575 1.00 94.50 99 ALA A CA 1
ATOM 793 C C . ALA A 1 99 ? 6.050 -1.090 3.307 1.00 94.50 99 ALA A C 1
ATOM 795 O O . ALA A 1 99 ? 5.139 -1.770 2.838 1.00 94.50 99 ALA A O 1
ATOM 796 N N . GLU A 1 100 ? 6.625 -1.372 4.479 1.00 93.75 100 GLU A N 1
ATOM 797 C CA . GLU A 1 100 ? 6.208 -2.477 5.354 1.00 93.75 100 GLU A CA 1
ATOM 798 C C . GLU A 1 100 ? 4.743 -2.339 5.767 1.00 93.75 100 GLU A C 1
ATOM 800 O O . GLU A 1 100 ? 3.981 -3.301 5.673 1.00 93.75 100 GLU A O 1
ATOM 805 N N . ARG A 1 101 ? 4.316 -1.126 6.141 1.00 91.69 101 ARG A N 1
ATOM 806 C CA . ARG A 1 101 ? 2.918 -0.883 6.503 1.00 91.69 101 ARG A CA 1
ATOM 807 C C . ARG A 1 101 ? 1.962 -1.157 5.345 1.00 91.69 101 ARG A C 1
ATOM 809 O O . ARG A 1 101 ? 0.903 -1.747 5.547 1.00 91.69 101 ARG A O 1
ATOM 816 N N . LEU A 1 102 ? 2.307 -0.710 4.140 1.00 93.94 102 LEU A N 1
ATOM 817 C CA . LEU A 1 102 ? 1.466 -0.924 2.966 1.00 93.94 102 LEU A CA 1
ATOM 818 C C . LEU A 1 102 ? 1.379 -2.414 2.598 1.00 93.94 102 LEU A C 1
ATOM 820 O O . LEU A 1 102 ? 0.300 -2.893 2.244 1.00 93.94 102 LEU A O 1
ATOM 824 N N . LEU A 1 103 ? 2.486 -3.149 2.737 1.00 94.06 103 LEU A N 1
ATOM 825 C CA . LEU A 1 103 ? 2.514 -4.603 2.591 1.00 94.06 103 LEU A CA 1
ATOM 826 C C . LEU A 1 103 ? 1.588 -5.284 3.603 1.00 94.06 103 LEU A C 1
ATOM 828 O O . LEU A 1 103 ? 0.727 -6.062 3.198 1.00 94.06 103 LEU A O 1
ATOM 832 N N . GLU A 1 104 ? 1.697 -4.951 4.887 1.00 91.25 104 GLU A N 1
ATOM 833 C CA . GLU A 1 104 ? 0.841 -5.505 5.942 1.00 91.25 104 GLU A CA 1
ATOM 834 C C . GLU A 1 104 ? -0.655 -5.299 5.637 1.00 91.25 104 GLU A C 1
ATOM 836 O O . GLU A 1 104 ? -1.443 -6.242 5.711 1.00 91.25 104 GLU A O 1
ATOM 841 N N . LEU A 1 105 ? -1.044 -4.091 5.210 1.00 90.75 105 LEU A N 1
ATOM 842 C CA . LEU A 1 105 ? -2.427 -3.794 4.821 1.00 90.75 105 LEU A CA 1
ATOM 843 C C . LEU A 1 105 ? -2.902 -4.666 3.651 1.00 90.75 105 LEU A C 1
ATOM 845 O O . LEU A 1 105 ? -4.006 -5.208 3.706 1.00 90.75 105 LEU A O 1
ATOM 849 N N . SER A 1 106 ? -2.065 -4.841 2.623 1.00 90.25 106 SER A N 1
ATOM 850 C CA . SER A 1 106 ? -2.397 -5.661 1.447 1.00 90.25 106 SER A CA 1
ATOM 851 C C . SER A 1 106 ? -2.532 -7.159 1.752 1.00 90.25 106 SER A C 1
ATOM 853 O O . SER A 1 106 ? -3.259 -7.866 1.060 1.00 90.25 106 SER A O 1
ATOM 855 N N . LEU A 1 107 ? -1.858 -7.654 2.798 1.00 88.00 107 LEU A N 1
ATOM 856 C CA . LEU A 1 107 ? -1.948 -9.055 3.225 1.00 88.00 107 LEU A CA 1
ATOM 857 C C . LEU A 1 107 ? -3.231 -9.341 4.015 1.00 88.00 107 LEU A C 1
ATOM 859 O O . LEU A 1 107 ? -3.704 -10.476 4.038 1.00 88.00 107 LEU A O 1
ATOM 863 N N . HIS A 1 108 ? -3.793 -8.327 4.674 1.00 82.88 108 HIS A N 1
ATOM 864 C CA . HIS A 1 108 ? -4.987 -8.464 5.510 1.00 82.88 108 HIS A CA 1
ATOM 865 C C . HIS A 1 108 ? -6.294 -8.115 4.795 1.00 82.88 108 HIS A C 1
ATOM 867 O O . HIS A 1 108 ? -7.369 -8.487 5.269 1.00 82.88 108 HIS A O 1
ATOM 873 N N . GLY A 1 109 ? -6.230 -7.423 3.659 1.00 80.19 109 GLY A N 1
ATOM 874 C CA . GLY A 1 109 ? -7.404 -7.068 2.876 1.00 80.19 109 GLY A CA 1
ATOM 875 C C . GLY A 1 109 ? -7.055 -6.797 1.422 1.00 80.19 109 GLY A C 1
ATOM 876 O O . GLY A 1 109 ? -5.979 -6.293 1.109 1.00 80.19 109 GLY A O 1
ATOM 877 N N . ALA A 1 110 ? -7.991 -7.118 0.531 1.00 84.88 110 ALA A N 1
ATOM 878 C CA . ALA A 1 110 ? -7.856 -6.756 -0.871 1.00 84.88 110 ALA A CA 1
ATOM 879 C C . ALA A 1 110 ? -7.892 -5.229 -1.018 1.00 84.88 110 ALA A C 1
ATOM 881 O O . ALA A 1 110 ? -8.698 -4.557 -0.372 1.00 84.88 110 ALA A O 1
ATOM 882 N N . VAL A 1 111 ? -7.039 -4.686 -1.888 1.00 89.12 111 VAL A N 1
ATOM 883 C CA . VAL A 1 111 ? -7.025 -3.249 -2.173 1.00 89.12 111 VAL A CA 1
ATOM 884 C C . VAL A 1 111 ? -8.348 -2.864 -2.850 1.00 89.12 111 VAL A C 1
ATOM 886 O O . VAL A 1 111 ? -8.673 -3.446 -3.896 1.00 89.12 111 VAL A O 1
ATOM 889 N N . PRO A 1 112 ? -9.105 -1.889 -2.305 1.00 90.38 112 PRO A N 1
ATOM 890 C CA . PRO A 1 112 ? -10.343 -1.415 -2.912 1.00 90.38 112 PRO A CA 1
ATOM 891 C C . PRO A 1 112 ? -10.118 -0.957 -4.350 1.00 90.38 112 PRO A C 1
ATOM 893 O O . PRO A 1 112 ? -9.119 -0.299 -4.648 1.00 90.38 112 PRO A O 1
ATOM 896 N N . GLU A 1 113 ? -11.065 -1.256 -5.238 1.00 90.12 113 GLU A N 1
ATOM 897 C CA . GLU A 1 113 ? -10.977 -0.933 -6.669 1.00 90.12 113 GLU A CA 1
ATOM 898 C C . GLU A 1 113 ? -10.654 0.548 -6.915 1.00 90.12 113 GLU A C 1
ATOM 900 O O . GLU A 1 113 ? -9.815 0.887 -7.749 1.00 90.12 113 GLU A O 1
ATOM 905 N N . THR A 1 114 ? -11.262 1.419 -6.117 1.00 91.50 114 THR A N 1
ATOM 906 C CA . THR A 1 114 ? -11.091 2.876 -6.150 1.00 91.50 114 THR A CA 1
ATOM 907 C C . THR A 1 114 ? -9.680 3.355 -5.787 1.00 91.50 114 THR A C 1
ATOM 909 O O . THR A 1 114 ? -9.327 4.484 -6.117 1.00 91.50 114 THR A O 1
ATOM 912 N N . ALA A 1 115 ? -8.864 2.529 -5.126 1.00 93.56 115 ALA A N 1
ATOM 913 C CA . ALA A 1 115 ? -7.483 2.844 -4.744 1.00 93.56 115 ALA A CA 1
ATOM 914 C C . ALA A 1 115 ? -6.430 2.060 -5.552 1.00 93.56 115 ALA A C 1
ATOM 916 O O . ALA A 1 115 ? -5.244 2.391 -5.487 1.00 93.56 115 ALA A O 1
ATOM 917 N N . GLN A 1 116 ? -6.833 1.045 -6.328 1.00 93.44 116 GLN A N 1
ATOM 918 C CA . GLN A 1 116 ? -5.915 0.131 -7.025 1.00 93.44 116 GLN A CA 1
ATOM 919 C C . GLN A 1 116 ? -4.970 0.835 -8.000 1.00 93.44 116 GLN A C 1
ATOM 921 O O . GLN A 1 116 ? -3.790 0.499 -8.057 1.00 93.44 116 GLN A O 1
ATOM 926 N N . GLU A 1 117 ? -5.457 1.809 -8.773 1.00 95.00 117 GLU A N 1
ATOM 927 C CA . GLU A 1 117 ? -4.609 2.506 -9.747 1.00 95.00 117 GLU A CA 1
ATOM 928 C C . GLU A 1 117 ? -3.469 3.266 -9.064 1.00 95.00 117 GLU A C 1
ATOM 930 O O . GLU A 1 117 ? -2.299 3.090 -9.414 1.00 95.00 117 GLU A O 1
ATOM 935 N N . GLN A 1 118 ? -3.798 4.044 -8.031 1.00 95.81 118 GLN A N 1
ATOM 936 C CA . GLN A 1 118 ? -2.818 4.797 -7.257 1.00 95.81 118 GLN A CA 1
ATOM 937 C C . GLN A 1 118 ? -1.872 3.866 -6.491 1.00 95.81 118 GLN A C 1
ATOM 939 O O . GLN A 1 118 ? -0.666 4.111 -6.461 1.00 95.81 118 GLN A O 1
ATOM 944 N N . PHE A 1 119 ? -2.402 2.785 -5.913 1.00 96.62 119 PHE A N 1
ATOM 945 C CA . PHE A 1 119 ? -1.623 1.750 -5.238 1.00 96.62 119 PHE A CA 1
ATOM 946 C C . PHE A 1 119 ? -0.544 1.175 -6.158 1.00 96.62 119 PHE A C 1
ATOM 948 O O . PHE A 1 119 ? 0.645 1.257 -5.846 1.00 96.62 119 PHE A O 1
ATOM 955 N N . VAL A 1 120 ? -0.946 0.674 -7.330 1.00 96.81 120 VAL A N 1
ATOM 956 C CA . VAL A 1 120 ? -0.026 0.096 -8.314 1.00 96.81 120 VAL A CA 1
ATOM 957 C C . VAL A 1 120 ? 0.995 1.134 -8.775 1.00 96.81 120 VAL A C 1
ATOM 959 O O . VAL A 1 120 ? 2.193 0.848 -8.808 1.00 96.81 120 VAL A O 1
ATOM 962 N N . GLN A 1 121 ? 0.553 2.353 -9.094 1.00 96.38 121 GLN A N 1
ATOM 963 C CA . GLN A 1 121 ? 1.450 3.413 -9.543 1.00 96.38 121 GLN A CA 1
ATOM 964 C C . GLN A 1 121 ? 2.537 3.715 -8.506 1.00 96.38 121 GLN A C 1
ATOM 966 O O . GLN A 1 121 ? 3.714 3.784 -8.867 1.00 96.38 121 GLN A O 1
ATOM 971 N N . VAL A 1 122 ? 2.154 3.909 -7.242 1.00 96.25 122 VAL A N 1
ATOM 972 C CA . VAL A 1 122 ? 3.078 4.280 -6.164 1.00 96.25 122 VAL A CA 1
ATOM 973 C C . VAL A 1 122 ? 4.045 3.142 -5.871 1.00 96.25 122 VAL A C 1
ATOM 975 O O . VAL A 1 122 ? 5.249 3.377 -5.921 1.00 96.25 122 VAL A O 1
ATOM 978 N N . VAL A 1 123 ? 3.557 1.915 -5.661 1.00 96.69 123 VAL A N 1
ATOM 979 C CA . VAL A 1 123 ? 4.408 0.750 -5.355 1.00 96.69 123 VAL A CA 1
ATOM 980 C C . VAL A 1 123 ? 5.468 0.549 -6.436 1.00 96.69 123 VAL A C 1
ATOM 982 O O . VAL A 1 123 ? 6.656 0.417 -6.138 1.00 96.69 123 VAL A O 1
ATOM 985 N N . VAL A 1 124 ? 5.066 0.596 -7.706 1.00 96.06 124 VAL A N 1
ATOM 986 C CA . VAL A 1 124 ? 5.991 0.364 -8.819 1.00 96.06 124 VAL A CA 1
ATOM 987 C C . VAL A 1 124 ? 6.945 1.547 -8.992 1.00 96.06 124 VAL A C 1
ATOM 989 O O . VAL A 1 124 ? 8.135 1.335 -9.217 1.00 96.06 124 VAL A O 1
ATOM 992 N N . CYS A 1 125 ? 6.476 2.790 -8.836 1.00 95.00 125 CYS A N 1
ATOM 993 C CA . CYS A 1 125 ? 7.348 3.968 -8.875 1.00 95.00 125 CYS A CA 1
ATOM 994 C C . CYS A 1 125 ? 8.401 3.947 -7.761 1.00 95.00 125 CYS A C 1
ATOM 996 O O . CYS A 1 125 ? 9.548 4.323 -8.014 1.00 95.00 125 CYS A O 1
ATOM 998 N N . CYS A 1 126 ? 8.026 3.509 -6.560 1.00 93.56 126 CYS A N 1
ATOM 999 C CA . CYS A 1 126 ? 8.946 3.345 -5.444 1.00 93.56 126 CYS A CA 1
ATOM 1000 C C . CYS A 1 126 ? 9.985 2.256 -5.734 1.00 93.56 126 CYS A C 1
ATOM 1002 O O . CYS A 1 126 ? 11.183 2.493 -5.570 1.00 93.56 126 CYS A O 1
ATOM 1004 N N . ASN A 1 127 ? 9.546 1.116 -6.278 1.00 94.44 127 ASN A N 1
ATOM 1005 C CA . ASN A 1 127 ? 10.424 -0.005 -6.612 1.00 94.44 127 ASN A CA 1
ATOM 1006 C C . ASN A 1 127 ? 11.449 0.321 -7.713 1.00 94.44 127 ASN A C 1
ATOM 1008 O O . ASN A 1 127 ? 12.605 -0.089 -7.640 1.00 94.44 127 ASN A O 1
ATOM 1012 N N . ILE A 1 128 ? 11.058 1.076 -8.747 1.00 94.00 128 ILE A N 1
ATOM 1013 C CA . ILE A 1 128 ? 11.979 1.457 -9.837 1.00 94.00 128 ILE A CA 1
ATOM 1014 C C . ILE A 1 128 ? 12.801 2.713 -9.509 1.00 94.00 128 ILE A C 1
ATOM 1016 O O . ILE A 1 128 ? 13.832 2.976 -10.146 1.00 94.00 128 ILE A O 1
ATOM 1020 N N . GLY A 1 129 ? 12.366 3.490 -8.518 1.00 89.62 129 GLY A N 1
ATOM 1021 C CA . GLY A 1 129 ? 12.981 4.745 -8.107 1.00 89.62 129 GLY A CA 1
ATOM 1022 C C . GLY A 1 129 ? 12.691 5.911 -9.054 1.00 89.62 129 GLY A C 1
ATOM 1023 O O . GLY A 1 129 ? 11.760 5.888 -9.859 1.00 89.62 129 GLY A O 1
ATOM 1024 N N . ASN A 1 130 ? 13.506 6.961 -8.958 1.00 85.81 130 ASN A N 1
ATOM 1025 C CA . ASN A 1 130 ? 13.341 8.230 -9.683 1.00 85.81 130 ASN A CA 1
ATOM 1026 C C . ASN A 1 130 ? 14.559 8.600 -10.556 1.00 85.81 130 ASN A C 1
ATOM 1028 O O . ASN A 1 130 ? 14.779 9.770 -10.853 1.00 85.81 130 ASN A O 1
ATOM 1032 N N . GLY A 1 131 ? 15.380 7.615 -10.930 1.00 81.62 131 GLY A N 1
ATOM 1033 C CA . GLY A 1 131 ? 16.612 7.814 -11.701 1.00 81.62 131 GLY A CA 1
ATOM 1034 C C . GLY A 1 131 ? 17.881 7.966 -10.856 1.00 81.62 131 GLY A C 1
ATOM 1035 O O . GLY A 1 131 ? 18.947 7.590 -11.335 1.00 81.62 131 GLY A O 1
ATOM 1036 N N . TYR A 1 132 ? 17.773 8.408 -9.598 1.00 81.00 132 TYR A N 1
ATOM 1037 C CA . TYR A 1 132 ? 18.924 8.594 -8.699 1.00 81.00 132 TYR A CA 1
ATOM 1038 C C . TYR A 1 132 ? 19.273 7.348 -7.876 1.00 81.00 132 TYR A C 1
ATOM 1040 O O . TYR A 1 132 ? 20.425 7.147 -7.505 1.00 81.00 132 TYR A O 1
ATOM 1048 N N . GLY A 1 133 ? 18.294 6.490 -7.590 1.00 83.38 133 GLY A N 1
ATOM 1049 C CA . GLY A 1 133 ? 18.485 5.334 -6.715 1.00 83.38 133 GLY A CA 1
ATOM 1050 C C . GLY A 1 133 ? 17.167 4.673 -6.337 1.00 83.38 133 GLY A C 1
ATOM 1051 O O . GLY A 1 133 ? 16.118 5.069 -6.842 1.00 83.38 133 GLY A O 1
ATOM 1052 N N . VAL A 1 134 ? 17.249 3.650 -5.491 1.00 87.12 134 VAL A N 1
ATOM 1053 C CA . VAL A 1 134 ? 16.121 2.962 -4.841 1.00 87.12 134 VAL A CA 1
ATOM 1054 C C . VAL A 1 134 ? 16.461 2.752 -3.371 1.00 87.12 134 VAL A C 1
ATOM 1056 O O . VAL A 1 134 ? 17.638 2.622 -3.025 1.00 87.12 134 VAL A O 1
ATOM 1059 N N . CYS A 1 135 ? 15.446 2.699 -2.511 1.00 89.50 135 CYS A N 1
ATOM 1060 C CA . CYS A 1 135 ? 15.627 2.297 -1.124 1.00 89.50 135 CYS A CA 1
ATOM 1061 C C . CYS A 1 135 ? 15.806 0.774 -1.049 1.00 89.50 135 CYS A C 1
ATOM 1063 O O . CYS A 1 135 ? 14.851 0.018 -1.205 1.00 89.50 135 CYS A O 1
ATOM 1065 N N . TRP A 1 136 ? 17.030 0.316 -0.782 1.00 88.06 136 TRP A N 1
ATOM 1066 C CA . TRP A 1 136 ? 17.335 -1.116 -0.680 1.00 88.06 136 TRP A CA 1
ATOM 1067 C C . TRP A 1 136 ? 16.637 -1.776 0.512 1.00 88.06 136 TRP A C 1
ATOM 1069 O O . TRP A 1 136 ? 16.206 -2.918 0.412 1.00 88.06 136 TRP A O 1
ATOM 1079 N N . ALA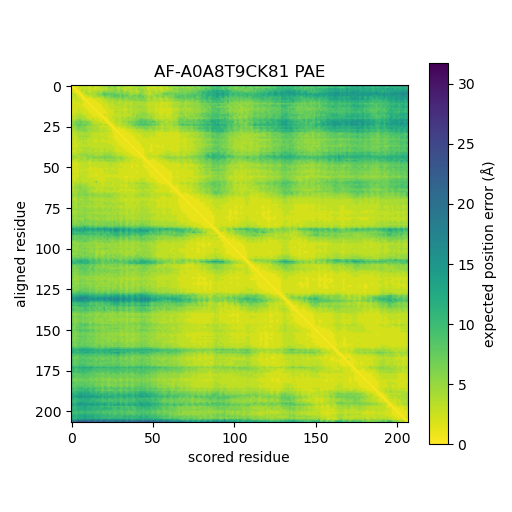 A 1 137 ? 16.478 -1.042 1.617 1.00 88.88 137 ALA A N 1
ATOM 1080 C CA . ALA A 1 137 ? 15.791 -1.538 2.805 1.00 88.88 137 ALA A CA 1
ATOM 1081 C C . ALA A 1 137 ? 14.283 -1.762 2.572 1.00 88.88 137 ALA A C 1
ATOM 1083 O O . ALA A 1 137 ? 13.705 -2.644 3.193 1.00 88.88 137 ALA A O 1
ATOM 1084 N N . ALA A 1 138 ? 13.660 -1.018 1.650 1.00 91.81 138 ALA A N 1
ATOM 1085 C CA . ALA A 1 138 ? 12.250 -1.185 1.287 1.00 91.81 138 ALA A CA 1
ATOM 1086 C C . ALA A 1 138 ? 12.027 -2.145 0.100 1.00 91.81 138 ALA A C 1
ATOM 1088 O O . ALA A 1 138 ? 10.891 -2.547 -0.153 1.00 91.81 138 ALA A O 1
ATOM 1089 N N . ALA A 1 139 ? 13.087 -2.521 -0.628 1.00 90.94 139 ALA A N 1
ATOM 1090 C CA . ALA A 1 139 ? 12.990 -3.312 -1.857 1.00 90.94 139 ALA A CA 1
ATOM 1091 C C . ALA A 1 139 ? 12.261 -4.644 -1.635 1.00 90.94 139 ALA A C 1
ATOM 1093 O O . ALA A 1 139 ? 11.334 -4.965 -2.372 1.00 90.94 139 ALA A O 1
ATOM 1094 N N . THR A 1 140 ? 12.601 -5.369 -0.564 1.00 93.81 140 THR A N 1
ATOM 1095 C CA . THR A 1 140 ? 11.947 -6.638 -0.213 1.00 93.81 140 THR A CA 1
ATOM 1096 C C . THR A 1 140 ? 10.433 -6.482 -0.059 1.00 93.81 140 THR A C 1
ATOM 1098 O O . THR A 1 140 ? 9.677 -7.317 -0.554 1.00 93.81 140 THR A O 1
ATOM 1101 N N . SER A 1 141 ? 9.976 -5.402 0.582 1.00 94.88 141 SER A N 1
ATOM 1102 C CA . SER A 1 141 ? 8.548 -5.138 0.784 1.00 94.88 141 SER A CA 1
ATOM 1103 C C . SER A 1 141 ? 7.831 -4.882 -0.544 1.00 94.88 141 SER A C 1
ATOM 1105 O O . SER A 1 141 ? 6.745 -5.413 -0.774 1.00 94.88 141 SER A O 1
ATOM 1107 N N . TYR A 1 142 ? 8.454 -4.132 -1.458 1.00 94.94 142 TYR A N 1
ATOM 1108 C CA . TYR A 1 142 ? 7.897 -3.889 -2.791 1.00 94.94 142 TYR A CA 1
ATOM 1109 C C . TYR A 1 142 ? 7.878 -5.131 -3.669 1.00 94.94 142 TYR A C 1
ATOM 1111 O O . TYR A 1 142 ? 6.887 -5.376 -4.353 1.00 94.94 142 TYR A O 1
ATOM 1119 N N . GLU A 1 143 ? 8.932 -5.940 -3.643 1.00 94.38 143 GLU A N 1
ATOM 1120 C CA . GLU A 1 143 ? 8.955 -7.193 -4.391 1.00 94.38 143 GLU A CA 1
ATOM 1121 C C . GLU A 1 143 ? 7.851 -8.143 -3.920 1.00 94.38 143 GLU A C 1
ATOM 1123 O O . GLU A 1 143 ? 7.184 -8.755 -4.752 1.00 94.38 143 GLU A O 1
ATOM 1128 N N . GLN A 1 144 ? 7.611 -8.239 -2.607 1.00 94.88 144 GLN A N 1
ATOM 1129 C CA . GLN A 1 144 ? 6.508 -9.038 -2.064 1.00 94.88 144 GLN A CA 1
ATOM 1130 C C . GLN A 1 144 ? 5.141 -8.502 -2.497 1.00 94.88 144 GLN A C 1
ATOM 1132 O O . GLN A 1 144 ? 4.299 -9.282 -2.938 1.00 94.88 144 GLN A O 1
ATOM 1137 N N . LEU A 1 145 ? 4.939 -7.182 -2.439 1.00 94.88 145 LEU A N 1
ATOM 1138 C CA . LEU A 1 145 ? 3.724 -6.537 -2.942 1.00 94.88 145 LEU A CA 1
ATOM 1139 C C . LEU A 1 145 ? 3.472 -6.887 -4.413 1.00 94.88 145 LEU A C 1
ATOM 1141 O O . LEU A 1 145 ? 2.390 -7.346 -4.764 1.00 94.88 145 LEU A O 1
ATOM 1145 N N . ILE A 1 146 ? 4.486 -6.722 -5.263 1.00 95.06 146 ILE A N 1
ATOM 1146 C CA . ILE A 1 146 ? 4.376 -6.916 -6.714 1.00 95.06 146 ILE A CA 1
ATOM 1147 C C . ILE A 1 146 ? 4.149 -8.388 -7.070 1.00 95.06 146 ILE A C 1
ATOM 1149 O O . ILE A 1 146 ? 3.367 -8.685 -7.972 1.00 95.06 146 ILE A O 1
ATOM 1153 N N . ARG A 1 147 ? 4.783 -9.322 -6.350 1.00 94.19 147 ARG A N 1
ATOM 1154 C CA . ARG A 1 147 ? 4.539 -10.767 -6.516 1.00 94.19 147 ARG A CA 1
ATOM 1155 C C . ARG A 1 147 ? 3.099 -11.159 -6.184 1.00 94.19 147 ARG A C 1
ATOM 1157 O O . ARG A 1 147 ? 2.588 -12.101 -6.779 1.00 94.19 147 ARG A O 1
ATOM 1164 N N . ASN A 1 148 ? 2.460 -10.431 -5.270 1.00 92.88 148 ASN A N 1
ATOM 1165 C CA . ASN A 1 148 ? 1.082 -10.664 -4.845 1.00 92.88 148 ASN A CA 1
ATOM 1166 C C . ASN A 1 148 ? 0.044 -9.871 -5.656 1.00 92.88 148 ASN A C 1
ATOM 1168 O O . ASN A 1 148 ? -1.140 -9.922 -5.325 1.00 92.88 148 ASN A O 1
ATOM 1172 N N . PHE A 1 149 ? 0.447 -9.150 -6.709 1.00 94.69 149 PHE A N 1
ATOM 1173 C CA . PHE A 1 149 ? -0.508 -8.438 -7.555 1.00 94.69 149 PHE A CA 1
ATOM 1174 C C . PHE A 1 149 ? -1.503 -9.399 -8.204 1.00 94.69 149 PHE A C 1
ATOM 1176 O O . PHE A 1 149 ? -1.148 -10.391 -8.846 1.00 94.69 149 PHE A O 1
ATOM 1183 N N . SER A 1 150 ? -2.776 -9.044 -8.099 1.00 93.06 150 SER A N 1
ATOM 1184 C CA . SER A 1 150 ? -3.851 -9.6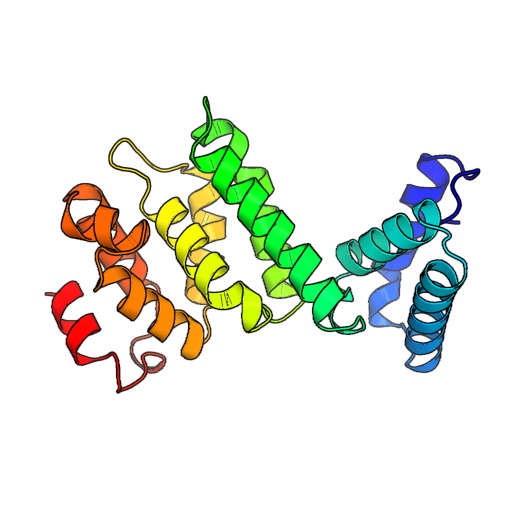72 -8.848 1.00 93.06 150 SER A CA 1
ATOM 1185 C C . SER A 1 150 ? -3.672 -9.453 -10.358 1.00 93.06 150 SER A C 1
ATOM 1187 O O . SER A 1 150 ? -3.064 -8.465 -10.787 1.00 93.06 150 SER A O 1
ATOM 1189 N N . PRO A 1 151 ? -4.282 -10.294 -11.215 1.00 93.06 151 PRO A N 1
ATOM 1190 C CA . PRO A 1 151 ? -4.264 -10.083 -12.665 1.00 93.06 151 PRO A CA 1
ATOM 1191 C C . PRO A 1 151 ? -4.736 -8.679 -13.077 1.00 93.06 151 PRO A C 1
ATOM 1193 O O . PRO A 1 151 ? -4.219 -8.087 -14.027 1.00 93.06 151 PRO A O 1
ATOM 1196 N N . ARG A 1 152 ? -5.690 -8.105 -12.331 1.00 92.94 152 ARG A N 1
ATOM 1197 C CA . ARG A 1 152 ? -6.186 -6.744 -12.559 1.00 92.94 152 ARG A CA 1
ATOM 1198 C C . ARG A 1 152 ? -5.111 -5.690 -12.285 1.00 92.94 152 ARG A C 1
ATOM 1200 O O . ARG A 1 152 ? -4.931 -4.796 -13.111 1.00 92.94 152 ARG A O 1
ATOM 1207 N N . GLU A 1 153 ? -4.387 -5.813 -11.177 1.00 95.25 153 GLU A N 1
ATOM 1208 C CA . GLU A 1 153 ? -3.286 -4.915 -10.804 1.00 95.25 153 GLU A CA 1
ATOM 1209 C C . GLU A 1 153 ? -2.100 -5.044 -11.764 1.00 95.25 153 GLU A C 1
ATOM 1211 O O . GLU A 1 153 ? -1.560 -4.025 -12.196 1.00 95.25 153 GLU A O 1
ATOM 1216 N N . ILE A 1 154 ? -1.766 -6.264 -12.202 1.00 95.12 154 ILE A N 1
ATOM 1217 C CA . ILE A 1 154 ? -0.758 -6.513 -13.248 1.00 95.12 154 ILE A CA 1
ATOM 1218 C C . ILE A 1 154 ? -1.135 -5.772 -14.536 1.00 95.12 154 ILE A C 1
ATOM 1220 O O . ILE A 1 154 ? -0.311 -5.073 -15.133 1.00 95.12 154 ILE A O 1
ATOM 1224 N N . ALA A 1 155 ? -2.397 -5.875 -14.959 1.00 94.94 155 ALA A N 1
ATOM 1225 C CA . ALA A 1 155 ? -2.865 -5.168 -16.143 1.00 94.94 155 ALA A CA 1
ATOM 1226 C C . ALA A 1 155 ? -2.802 -3.646 -15.974 1.00 94.94 155 ALA A C 1
ATOM 1228 O O . ALA A 1 155 ? -2.413 -2.943 -16.907 1.00 94.94 155 ALA A O 1
ATOM 1229 N N . THR A 1 156 ? -3.153 -3.132 -14.794 1.00 95.69 156 THR A N 1
ATOM 1230 C CA . THR A 1 156 ? -3.035 -1.704 -14.472 1.00 95.69 156 THR A CA 1
ATOM 1231 C C . THR A 1 156 ? -1.584 -1.244 -14.522 1.00 95.69 156 THR A C 1
ATOM 1233 O O . THR A 1 156 ? -1.300 -0.238 -15.164 1.00 95.69 156 THR A O 1
ATOM 1236 N N . MET A 1 157 ? -0.653 -2.010 -13.955 1.00 95.88 157 MET A N 1
ATOM 1237 C CA . MET A 1 157 ? 0.775 -1.697 -13.981 1.00 95.88 157 MET A CA 1
ATOM 1238 C C . MET A 1 157 ? 1.297 -1.549 -15.412 1.00 95.88 157 MET A C 1
ATOM 1240 O O . MET A 1 157 ? 1.960 -0.561 -15.729 1.00 95.88 157 MET A O 1
ATOM 1244 N N . ILE A 1 158 ? 0.983 -2.513 -16.283 1.00 95.38 158 ILE A N 1
ATOM 1245 C CA . ILE A 1 158 ? 1.441 -2.496 -17.678 1.00 95.38 158 ILE A CA 1
ATOM 1246 C C . ILE A 1 158 ? 0.818 -1.314 -18.430 1.00 95.38 158 ILE A C 1
ATOM 1248 O O . ILE A 1 158 ? 1.537 -0.582 -19.107 1.00 95.38 158 ILE A O 1
ATOM 1252 N N . ARG A 1 159 ? -0.492 -1.070 -18.268 1.00 95.19 159 ARG A N 1
ATOM 1253 C CA . ARG A 1 159 ? -1.173 0.082 -18.887 1.00 95.19 159 ARG A CA 1
ATOM 1254 C C . ARG A 1 159 ? -0.563 1.415 -18.459 1.00 95.19 159 ARG A C 1
ATOM 1256 O O . ARG A 1 159 ? -0.312 2.265 -19.311 1.00 95.19 159 ARG A O 1
ATOM 1263 N N . LEU A 1 160 ? -0.310 1.590 -17.162 1.00 95.75 160 LEU A N 1
ATOM 1264 C CA . LEU A 1 160 ? 0.284 2.811 -16.621 1.00 95.75 160 LEU A CA 1
ATOM 1265 C C . LEU A 1 160 ? 1.705 3.024 -17.153 1.00 95.75 160 LEU A C 1
ATOM 1267 O O . LEU A 1 160 ? 2.042 4.138 -17.544 1.00 95.75 160 LEU A O 1
ATOM 1271 N N . ALA A 1 161 ? 2.522 1.971 -17.236 1.00 94.31 161 ALA A N 1
ATOM 1272 C CA . ALA A 1 161 ? 3.872 2.063 -17.791 1.00 94.31 161 ALA A CA 1
ATOM 1273 C C . ALA A 1 161 ? 3.885 2.422 -19.290 1.00 94.31 161 ALA A C 1
ATOM 1275 O O . ALA A 1 161 ? 4.802 3.101 -19.756 1.00 94.31 161 ALA A O 1
ATOM 1276 N N . SER A 1 162 ? 2.868 2.004 -20.048 1.00 93.00 162 SER A N 1
ATOM 1277 C CA . SER A 1 162 ? 2.738 2.323 -21.475 1.00 93.00 162 SER A CA 1
ATOM 1278 C C . SER A 1 162 ? 2.310 3.766 -21.766 1.00 93.00 162 SER A C 1
ATOM 1280 O O . SER A 1 162 ? 2.486 4.209 -22.899 1.00 93.00 162 SER A O 1
ATOM 1282 N N . ASN A 1 163 ? 1.768 4.506 -20.791 1.00 91.94 163 ASN A N 1
ATOM 1283 C CA . ASN A 1 163 ? 1.287 5.876 -20.990 1.00 91.94 163 ASN A CA 1
ATOM 1284 C C . ASN A 1 163 ? 2.101 6.909 -20.184 1.00 91.94 163 ASN A C 1
ATOM 1286 O O . ASN A 1 163 ? 2.304 6.763 -18.984 1.00 91.94 163 ASN A O 1
ATOM 1290 N N . ASN A 1 164 ? 2.510 8.004 -20.828 1.00 92.06 164 ASN A N 1
ATOM 1291 C CA . ASN A 1 164 ? 3.252 9.108 -20.213 1.00 92.06 164 ASN A CA 1
ATOM 1292 C C . ASN A 1 164 ? 2.389 10.114 -19.428 1.00 92.06 164 ASN A C 1
ATOM 1294 O O . ASN A 1 164 ? 2.938 11.068 -18.879 1.00 92.06 164 ASN A O 1
ATOM 1298 N N . ASP A 1 165 ? 1.078 9.910 -19.324 1.00 92.19 165 ASP A N 1
ATOM 1299 C CA . ASP A 1 165 ? 0.194 10.804 -18.558 1.00 92.19 165 ASP A CA 1
ATOM 1300 C C . ASP A 1 165 ? 0.349 10.660 -17.031 1.00 92.19 165 ASP A C 1
ATOM 1302 O O . ASP A 1 165 ? -0.107 11.503 -16.262 1.00 92.19 165 ASP A O 1
ATOM 1306 N N . ASN A 1 166 ? 1.029 9.608 -16.567 1.00 93.50 166 ASN A N 1
ATOM 1307 C CA . ASN A 1 166 ? 1.242 9.320 -15.149 1.00 93.50 166 ASN A CA 1
ATOM 1308 C C . ASN A 1 166 ? 2.740 9.297 -14.783 1.00 93.50 166 ASN A C 1
ATOM 1310 O O . ASN A 1 166 ? 3.633 9.380 -15.630 1.00 93.50 166 ASN A O 1
ATOM 1314 N N . SER A 1 167 ? 3.055 9.230 -13.487 1.00 92.69 167 SER A N 1
ATOM 1315 C CA . SER A 1 167 ? 4.453 9.242 -13.023 1.00 92.69 167 SER A CA 1
ATOM 1316 C C . SER A 1 167 ? 5.222 7.971 -13.391 1.00 92.69 167 SER A C 1
ATOM 1318 O O . SER A 1 167 ? 6.425 8.058 -13.634 1.00 92.69 167 SER A O 1
ATOM 1320 N N . LEU A 1 168 ? 4.548 6.818 -13.462 1.00 94.50 168 LEU A N 1
ATOM 1321 C CA . LEU A 1 168 ? 5.179 5.539 -13.783 1.00 94.50 168 LEU A CA 1
ATOM 1322 C C . LEU A 1 168 ? 5.659 5.520 -15.234 1.00 94.50 168 LEU A C 1
ATOM 1324 O O . LEU A 1 168 ? 6.855 5.342 -15.472 1.00 94.50 168 LEU A O 1
ATOM 1328 N N . GLY A 1 169 ? 4.771 5.771 -16.195 1.00 94.25 169 GLY A N 1
ATOM 1329 C CA . GLY A 1 169 ? 5.146 5.760 -17.606 1.00 94.25 169 GLY A CA 1
ATOM 1330 C C . GLY A 1 169 ? 6.190 6.820 -17.946 1.00 94.25 169 GLY A C 1
ATOM 1331 O O . GLY A 1 169 ? 7.171 6.499 -18.613 1.00 94.25 169 GLY A O 1
ATOM 1332 N N . ARG A 1 170 ? 6.101 8.037 -17.379 1.00 94.56 170 ARG A N 1
ATOM 1333 C CA . ARG A 1 170 ? 7.163 9.053 -17.547 1.00 94.56 170 ARG A CA 1
ATOM 1334 C C . ARG A 1 170 ? 8.530 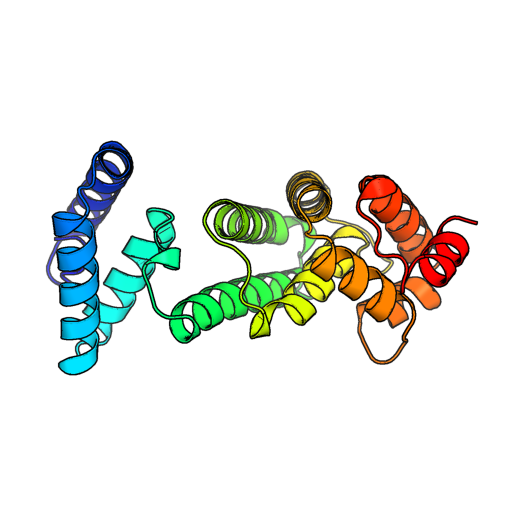8.543 -17.099 1.00 94.56 170 ARG A C 1
ATOM 1336 O O . ARG A 1 170 ? 9.506 8.722 -17.823 1.00 94.56 170 ARG A O 1
ATOM 1343 N N . ARG A 1 171 ? 8.616 7.886 -15.936 1.00 93.75 171 ARG A N 1
ATOM 1344 C CA . ARG A 1 171 ? 9.879 7.330 -15.419 1.00 93.75 171 ARG A CA 1
ATOM 1345 C C . ARG A 1 171 ? 10.391 6.187 -16.299 1.00 93.75 171 ARG A C 1
ATOM 1347 O O . ARG A 1 171 ? 11.561 6.196 -16.668 1.00 93.75 171 ARG A O 1
ATOM 1354 N N . VAL A 1 172 ? 9.534 5.236 -16.668 1.00 94.06 172 VAL A N 1
ATOM 1355 C CA . VAL A 1 172 ? 9.911 4.061 -17.482 1.00 94.06 172 VAL A CA 1
ATOM 1356 C C . VAL A 1 172 ? 10.347 4.460 -18.897 1.00 94.06 172 VAL A C 1
ATOM 1358 O O . VAL A 1 172 ? 11.322 3.921 -19.430 1.00 94.06 172 VAL A O 1
ATOM 1361 N N . ASN A 1 173 ? 9.662 5.427 -19.506 1.00 91.69 173 ASN A N 1
ATOM 1362 C CA . ASN A 1 173 ? 9.935 5.829 -20.880 1.00 91.69 173 ASN A CA 1
ATOM 1363 C C . ASN A 1 173 ? 11.104 6.817 -20.981 1.00 91.69 173 ASN A C 1
ATOM 1365 O O . ASN A 1 173 ? 11.896 6.691 -21.915 1.00 91.69 173 ASN A O 1
ATOM 1369 N N . ALA A 1 174 ? 11.275 7.733 -20.020 1.00 91.44 174 ALA A N 1
ATOM 1370 C CA . ALA A 1 174 ? 12.338 8.741 -20.070 1.00 91.44 174 ALA A CA 1
ATOM 1371 C C . ALA A 1 174 ? 13.681 8.282 -19.473 1.00 91.44 174 ALA A C 1
ATOM 1373 O O . ALA A 1 174 ? 14.728 8.739 -19.928 1.00 91.44 174 ALA A O 1
ATOM 1374 N N . LEU A 1 175 ? 13.683 7.401 -18.463 1.00 92.75 175 LEU A N 1
ATOM 1375 C CA . LEU A 1 175 ? 14.889 7.067 -17.694 1.00 92.75 175 LEU A CA 1
ATOM 1376 C C . LEU A 1 175 ? 15.345 5.618 -17.959 1.00 92.75 175 LEU A C 1
ATOM 1378 O O . LEU A 1 175 ? 14.639 4.676 -17.586 1.00 92.75 175 LEU A O 1
ATOM 1382 N N . PRO A 1 176 ? 16.551 5.396 -18.522 1.00 91.62 176 PRO A N 1
ATOM 1383 C CA . PRO A 1 176 ? 17.052 4.047 -18.804 1.00 91.62 176 PRO A CA 1
ATOM 1384 C C . PRO A 1 176 ? 17.167 3.150 -17.564 1.00 91.62 176 PRO A C 1
ATOM 1386 O O . PRO A 1 176 ? 16.857 1.961 -17.629 1.00 91.62 176 PRO A O 1
ATOM 1389 N N . SER A 1 177 ? 17.568 3.712 -16.417 1.00 92.50 177 SER A N 1
ATOM 1390 C CA . SER A 1 177 ? 17.688 2.972 -15.153 1.00 92.50 177 SER A CA 1
ATOM 1391 C C . SER A 1 177 ? 16.331 2.487 -14.636 1.00 92.50 177 SER A C 1
ATOM 1393 O O . SER A 1 177 ? 16.205 1.332 -14.228 1.00 92.50 177 SER A O 1
ATOM 1395 N N . CYS A 1 178 ? 15.297 3.330 -14.710 1.00 93.12 178 CYS A N 1
ATOM 1396 C CA . CYS A 1 178 ? 13.931 2.949 -14.355 1.00 93.12 178 CYS A CA 1
ATOM 1397 C C . CYS A 1 178 ? 13.376 1.898 -15.318 1.00 93.12 178 CYS A C 1
ATOM 1399 O O . CYS A 1 178 ? 12.732 0.960 -14.862 1.00 93.12 178 CYS A O 1
ATOM 1401 N N . ARG A 1 179 ? 13.673 1.990 -16.621 1.00 93.38 179 ARG A N 1
ATOM 1402 C CA . ARG A 1 179 ? 13.278 0.967 -17.601 1.00 93.38 179 ARG A CA 1
ATOM 1403 C C . ARG A 1 179 ? 13.889 -0.399 -17.291 1.00 93.38 179 ARG A C 1
ATOM 1405 O O . ARG A 1 179 ? 13.176 -1.398 -17.285 1.00 93.38 179 ARG A O 1
ATOM 1412 N N . ALA A 1 180 ? 15.186 -0.441 -16.983 1.00 93.25 180 ALA A N 1
ATOM 1413 C CA . ALA A 1 180 ? 15.871 -1.679 -16.613 1.00 93.25 180 ALA A CA 1
ATOM 1414 C C . ALA A 1 180 ? 15.284 -2.299 -15.331 1.00 93.25 180 ALA A C 1
ATOM 1416 O O . ALA A 1 180 ? 15.018 -3.499 -15.283 1.00 93.25 180 ALA A O 1
ATOM 1417 N N . ARG A 1 181 ? 15.009 -1.477 -14.311 1.00 93.94 181 ARG A N 1
ATOM 1418 C CA . ARG A 1 181 ? 14.365 -1.931 -13.066 1.00 93.94 181 ARG A CA 1
ATOM 1419 C C . ARG A 1 181 ? 12.913 -2.350 -13.268 1.00 93.94 181 ARG A C 1
ATOM 1421 O O . ARG A 1 181 ? 12.469 -3.303 -12.640 1.00 93.94 181 ARG A O 1
ATOM 1428 N N . PHE A 1 182 ? 12.179 -1.687 -14.157 1.00 95.06 182 PHE A N 1
ATOM 1429 C CA . PHE A 1 182 ? 10.821 -2.088 -14.512 1.00 95.06 182 PHE A CA 1
ATOM 1430 C C . PHE A 1 182 ? 10.813 -3.452 -15.206 1.00 95.06 182 PHE A C 1
ATOM 1432 O O . PHE A 1 182 ? 10.020 -4.313 -14.843 1.00 95.06 182 PHE A O 1
ATOM 1439 N N . LYS A 1 183 ? 11.760 -3.711 -16.115 1.00 94.31 183 LYS A N 1
ATOM 1440 C CA . LYS A 1 183 ? 11.956 -5.042 -16.711 1.00 94.31 183 LYS A CA 1
ATOM 1441 C C . LYS A 1 183 ? 12.252 -6.109 -15.649 1.00 94.31 183 LYS A C 1
ATOM 1443 O O . LYS A 1 183 ? 11.657 -7.181 -15.687 1.00 94.31 183 LYS A O 1
ATOM 1448 N N . ALA A 1 184 ? 13.103 -5.800 -14.667 1.00 93.38 184 ALA A N 1
ATOM 1449 C CA . ALA A 1 184 ? 13.344 -6.688 -13.525 1.00 93.38 184 ALA A CA 1
ATOM 1450 C C . ALA A 1 184 ? 12.080 -6.898 -12.669 1.00 93.38 184 ALA A C 1
ATOM 1452 O O . ALA A 1 184 ? 11.808 -8.013 -12.241 1.00 93.38 184 ALA A O 1
ATOM 1453 N N . THR A 1 185 ? 11.272 -5.851 -12.486 1.00 93.69 185 THR A N 1
ATOM 1454 C CA . THR A 1 185 ? 9.986 -5.910 -11.774 1.00 93.69 185 THR A CA 1
ATOM 1455 C C . THR A 1 185 ? 8.994 -6.831 -12.487 1.00 93.69 185 THR A C 1
ATOM 1457 O O . THR A 1 185 ? 8.366 -7.672 -11.852 1.00 93.69 185 THR A O 1
ATOM 1460 N N . LEU A 1 186 ? 8.888 -6.730 -13.816 1.00 93.31 186 LEU A N 1
ATOM 1461 C CA . LEU A 1 186 ? 8.045 -7.608 -14.633 1.00 93.31 186 LEU A CA 1
ATOM 1462 C C . LEU A 1 186 ? 8.466 -9.081 -14.553 1.00 93.31 186 LEU A C 1
ATOM 1464 O O . LEU A 1 186 ? 7.615 -9.956 -14.680 1.00 93.31 186 LEU A O 1
ATOM 1468 N N . ALA A 1 187 ? 9.752 -9.360 -14.325 1.00 92.38 187 ALA A N 1
ATOM 1469 C CA . ALA A 1 187 ? 10.262 -10.719 -14.154 1.00 92.38 187 ALA A CA 1
ATOM 1470 C C . ALA A 1 187 ? 9.879 -11.355 -12.801 1.00 92.38 187 ALA A C 1
ATOM 1472 O O . ALA A 1 187 ? 10.044 -12.560 -12.631 1.00 92.38 187 ALA A O 1
ATOM 1473 N N . LEU A 1 188 ? 9.368 -10.572 -11.841 1.00 91.31 188 LEU A N 1
ATOM 1474 C CA . LEU A 1 188 ? 8.857 -11.089 -10.565 1.00 91.31 188 LEU A CA 1
ATOM 1475 C C . LEU A 1 188 ? 7.464 -11.717 -10.700 1.00 91.31 188 LEU A C 1
ATOM 1477 O O . LEU A 1 188 ? 7.056 -12.473 -9.819 1.00 91.31 188 LEU A O 1
ATOM 1481 N N . ILE A 1 189 ? 6.740 -11.377 -11.769 1.00 91.75 189 ILE A N 1
ATOM 1482 C CA . ILE A 1 189 ? 5.359 -11.792 -12.007 1.00 91.75 189 ILE A CA 1
ATOM 1483 C C . ILE A 1 189 ? 5.349 -13.084 -12.816 1.00 91.75 189 ILE A C 1
ATOM 1485 O O . ILE A 1 189 ? 6.084 -13.219 -13.794 1.00 91.75 189 ILE A O 1
ATOM 1489 N N . ASP A 1 190 ? 4.473 -14.012 -12.433 1.00 89.38 190 ASP A N 1
ATOM 1490 C CA . ASP A 1 190 ? 4.222 -15.222 -13.211 1.00 89.38 190 ASP A CA 1
ATOM 1491 C C . ASP A 1 190 ? 3.623 -14.857 -14.586 1.00 89.38 190 ASP A C 1
ATOM 1493 O O . ASP A 1 190 ? 2.543 -14.251 -14.639 1.00 89.38 190 ASP A O 1
ATOM 1497 N N . PRO A 1 191 ? 4.265 -15.239 -15.708 1.00 85.88 191 PRO A N 1
ATOM 1498 C CA . PRO A 1 191 ? 3.729 -15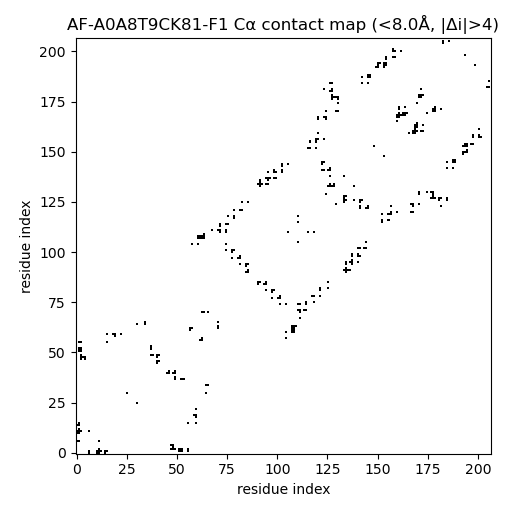.014 -17.045 1.00 85.88 191 PRO A CA 1
ATOM 1499 C C . PRO A 1 191 ? 2.309 -15.556 -17.264 1.00 85.88 191 PRO A C 1
ATOM 1501 O O . PRO A 1 191 ? 1.579 -15.019 -18.102 1.00 85.88 191 PRO A O 1
ATOM 1504 N N . ALA A 1 192 ? 1.894 -16.592 -16.527 1.00 88.12 192 ALA A N 1
ATOM 1505 C CA . ALA A 1 192 ? 0.542 -17.147 -16.597 1.00 88.12 192 ALA A CA 1
ATOM 1506 C C . ALA A 1 192 ? -0.529 -16.206 -16.015 1.00 88.12 192 ALA A C 1
ATOM 1508 O O . ALA A 1 192 ? -1.685 -16.256 -16.436 1.00 88.12 192 ALA A O 1
ATOM 1509 N N . SER A 1 193 ? -0.146 -15.316 -15.097 1.00 88.69 193 SER A N 1
ATOM 1510 C CA . SER A 1 193 ? -1.040 -14.350 -14.445 1.00 88.69 193 SER A CA 1
ATOM 1511 C C . SER A 1 193 ? -1.263 -13.077 -15.268 1.00 88.69 193 SER A C 1
ATOM 1513 O O . SER A 1 193 ? -2.051 -12.218 -14.870 1.00 88.69 193 SER A O 1
ATOM 1515 N N . ILE A 1 194 ? -0.586 -12.935 -16.414 1.00 90.31 194 ILE A N 1
ATOM 1516 C CA . ILE A 1 194 ? -0.668 -11.753 -17.278 1.00 90.31 194 ILE A CA 1
ATOM 1517 C C . ILE A 1 194 ? -1.946 -11.809 -18.125 1.00 90.31 194 ILE A C 1
ATOM 1519 O O . ILE A 1 194 ? -2.092 -12.707 -18.962 1.00 90.31 194 ILE A O 1
ATOM 1523 N N . PRO A 1 195 ? -2.854 -10.824 -18.006 1.00 91.69 195 PRO A N 1
ATOM 1524 C CA . PRO A 1 195 ? -4.062 -10.819 -18.822 1.00 91.69 195 PRO A CA 1
ATOM 1525 C C . PRO A 1 195 ? -3.765 -10.634 -20.311 1.00 91.69 195 PRO A C 1
ATOM 1527 O O . PRO A 1 195 ? -2.927 -9.822 -20.710 1.00 91.69 195 PRO A O 1
ATOM 1530 N N . SER A 1 196 ? -4.522 -11.335 -21.157 1.00 89.38 196 SER A N 1
ATOM 1531 C CA . SER A 1 196 ? -4.352 -11.317 -22.617 1.00 89.38 196 SER A CA 1
ATOM 1532 C C . SER A 1 196 ? -4.387 -9.906 -23.215 1.00 89.38 196 SER A C 1
ATOM 1534 O O . SER A 1 196 ? -3.597 -9.602 -24.107 1.00 89.38 196 SER A O 1
ATOM 1536 N N . GLY A 1 197 ? -5.237 -9.022 -22.681 1.00 89.50 197 GLY A N 1
ATOM 1537 C CA . GLY A 1 197 ? -5.395 -7.644 -23.158 1.00 89.50 197 GLY A CA 1
ATOM 1538 C C . GLY A 1 197 ? -4.152 -6.758 -23.015 1.00 89.50 197 GLY A C 1
ATOM 1539 O O . GLY A 1 197 ? -4.055 -5.748 -23.704 1.00 89.50 197 GLY A O 1
ATOM 1540 N N . VAL A 1 198 ? -3.190 -7.124 -22.161 1.00 91.75 198 VAL A N 1
ATOM 1541 C CA . VAL A 1 198 ? -1.936 -6.368 -21.960 1.00 91.75 198 VAL A CA 1
ATOM 1542 C C . VAL A 1 198 ? -0.694 -7.124 -22.436 1.00 91.75 198 VAL A C 1
ATOM 1544 O O . VAL A 1 198 ? 0.416 -6.603 -22.338 1.00 91.75 198 VAL A O 1
ATOM 1547 N N . LYS A 1 199 ? -0.860 -8.329 -22.995 1.00 89.88 199 LYS A N 1
ATOM 1548 C CA . LYS A 1 199 ? 0.255 -9.209 -23.371 1.00 89.88 199 LYS A CA 1
ATOM 1549 C C . LYS A 1 199 ? 1.184 -8.595 -24.421 1.00 89.88 199 LYS A C 1
ATOM 1551 O O . LYS A 1 199 ? 2.394 -8.646 -24.264 1.00 89.88 199 LYS A O 1
ATOM 1556 N N . ALA A 1 200 ? 0.633 -7.931 -25.438 1.00 90.62 200 ALA A N 1
ATOM 1557 C CA . ALA A 1 200 ? 1.446 -7.270 -26.463 1.00 90.62 200 ALA A CA 1
ATOM 1558 C C . ALA A 1 200 ? 2.327 -6.143 -25.886 1.00 90.62 200 ALA A C 1
ATOM 1560 O O . ALA A 1 200 ? 3.483 -5.991 -26.281 1.00 90.62 200 ALA A O 1
ATOM 1561 N N . ALA A 1 201 ? 1.794 -5.372 -24.931 1.00 90.25 201 ALA A N 1
ATOM 1562 C CA . ALA A 1 201 ? 2.545 -4.329 -24.236 1.00 90.25 201 ALA A CA 1
ATOM 1563 C C . ALA A 1 201 ? 3.600 -4.930 -23.294 1.00 90.25 201 ALA A C 1
ATOM 1565 O O . ALA A 1 201 ? 4.728 -4.447 -23.247 1.00 90.25 201 ALA A O 1
ATOM 1566 N N . TYR A 1 202 ? 3.270 -6.021 -22.600 1.00 90.81 202 TYR A N 1
ATOM 1567 C CA . TYR A 1 202 ? 4.226 -6.777 -21.792 1.00 90.81 202 TYR A CA 1
ATOM 1568 C C . TYR A 1 202 ? 5.415 -7.281 -22.624 1.00 90.81 202 TYR A C 1
ATOM 1570 O O . TYR A 1 202 ? 6.567 -7.018 -22.277 1.00 90.81 202 TYR A O 1
ATOM 1578 N N . ASP A 1 203 ? 5.147 -7.920 -23.764 1.00 89.56 203 ASP A N 1
ATOM 1579 C CA . ASP A 1 203 ? 6.185 -8.440 -24.660 1.00 89.56 203 ASP A CA 1
ATOM 1580 C C . ASP A 1 203 ? 7.086 -7.319 -25.203 1.00 89.56 203 ASP A C 1
ATOM 1582 O O . ASP A 1 203 ? 8.266 -7.541 -25.471 1.00 89.56 203 ASP A O 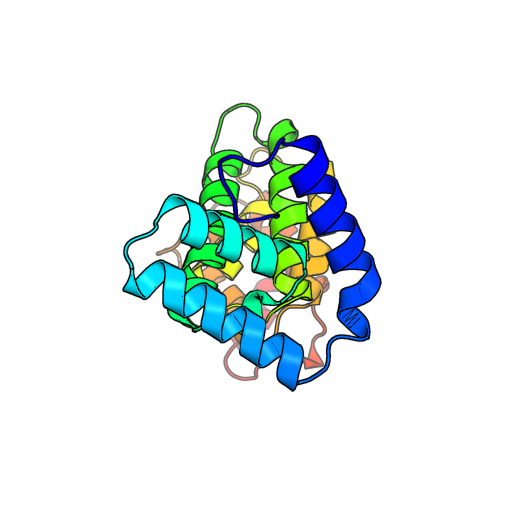1
ATOM 1586 N N . HIS A 1 204 ? 6.555 -6.101 -25.359 1.00 90.00 204 HIS A N 1
ATOM 1587 C CA . HIS A 1 204 ? 7.348 -4.932 -25.738 1.00 90.00 204 HIS A CA 1
ATOM 1588 C C . HIS A 1 204 ? 8.348 -4.523 -24.647 1.00 90.00 204 HIS A C 1
ATOM 1590 O O . HIS A 1 204 ? 9.484 -4.190 -24.973 1.00 90.00 204 HIS A O 1
ATOM 1596 N N . PHE A 1 205 ? 7.962 -4.583 -23.369 1.00 88.44 205 PHE A N 1
ATOM 1597 C CA . PHE A 1 205 ? 8.844 -4.231 -22.249 1.00 88.44 205 PHE A CA 1
ATOM 1598 C C . PHE A 1 205 ? 9.889 -5.307 -21.915 1.00 88.44 205 PHE A C 1
ATOM 1600 O O . PHE A 1 205 ? 10.940 -4.985 -21.356 1.00 88.44 205 PHE A O 1
ATOM 1607 N N . ILE A 1 206 ? 9.610 -6.575 -22.229 1.00 86.88 206 ILE A N 1
ATOM 1608 C CA . ILE A 1 206 ? 10.527 -7.699 -21.979 1.00 86.88 206 ILE A CA 1
ATOM 1609 C C . ILE A 1 206 ? 11.576 -7.873 -23.087 1.00 86.88 206 ILE A C 1
ATOM 1611 O O . ILE A 1 206 ? 12.633 -8.457 -22.827 1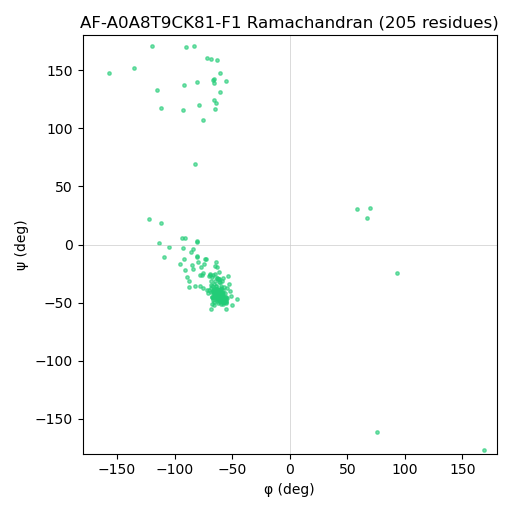.00 86.88 206 ILE A O 1
ATOM 1615 N N . LYS A 1 207 ? 11.343 -7.349 -24.294 1.00 78.38 207 LYS A N 1
ATOM 1616 C CA . LYS A 1 207 ? 12.378 -7.284 -25.341 1.00 78.38 207 LYS A CA 1
ATOM 1617 C C . LYS A 1 207 ? 13.565 -6.423 -24.896 1.00 78.38 207 LYS A C 1
ATOM 1619 O O . LYS A 1 207 ? 14.701 -6.817 -25.219 1.00 78.38 207 LYS A O 1
#

Radius of gyration: 19.46 Å; Cα contacts (8 Å, |Δi|>4): 221; chains: 1; bounding box: 42×32×56 Å

Sequence (207 aa):
IYCDPNTSEPSRLNALDIGSSLKEIFTASLRSDLVNKHSEYAAKGDEPRHAASLQFFEKLGLLTLLNESEQHAVFYRAIERLWNVHNGTNNFYNEPPFAERLLELSLHGAVPETAQEQFVQVVVCCNIGNGYGVCWAAATSYEQLIRNFSPREIATMIRLASNNDNSLGRRVNALPSCRARFKATLALIDPASIPSGVKAAYDHFIK

Foldseek 3Di:
DLLDPPDDPVVNVVVLVVCLVCVVVQDPVNLVVLQVVLVVCVVVVVVSSNVSSLVSCLSSLNCVSDDLVSLQVVLVVLLVVLQCLLPDPPSLVPNQVSLQSNLSNVVSDPRRPVCLLSNLQSLLCQLLGQQPDHNPNSNVSSLSVLQPDALVSLQSNLVQLCDPPGPNVVRCVVHPSSLVSVLVSLVSYDPVRHDPVRVVSSVVSVD

Nearest PDB structures (foldseek):
  5efr-assembly1_A  TM=3.232E-01  e=2.614E+00  Rhodothermus marinus
  3qky-assembly1_A  TM=2.473E-01  e=2.614E+00  Rhodothermus marinus DSM 4252
  5fn5-assembly1_C  TM=1.412E-01  e=2.993E+00  Homo sapiens

Secondary structure (DSSP, 8-state):
-TT-TTS-HHHHHHHHHHHHHHGGG--HHHHHHHHHHHHHHHHTT-HHHHHHHHHHHHHHT-GGGS-HHHHHHHHHHHHHHHHHHHHSTTHHHHHHHHHHHHHHHHHHSPPPHHHHHHHHHHHHHHHH-SSS---HHHHHHHHHHHHT--HHHHHHHHHHHH-TTSHHHHHHHH-HHHHHHHHHHHTTS-GGGS-GGGHHHHHHHH-

pLDDT: mean 91.36, std 3.32, range [78.38, 96.81]

Mean predicted aligned error: 5.12 Å

Solvent-accessible surface area (backbone atoms only — not comparable to full-atom values): 11269 Å² total; per-residue (Å²): 97,62,44,38,87,89,49,56,66,71,58,24,52,52,46,47,54,54,45,55,77,44,54,89,73,58,46,74,67,56,55,50,52,54,48,52,52,43,52,50,24,56,75,68,67,38,57,73,37,27,55,38,38,52,53,48,31,55,76,60,46,45,43,73,75,51,57,70,68,61,43,34,52,53,53,46,52,45,48,50,51,36,48,51,37,61,75,39,86,67,17,65,75,63,33,32,70,42,37,47,50,50,38,54,51,56,75,44,32,81,74,45,78,96,40,40,66,61,45,43,43,45,51,52,34,54,63,31,29,82,71,85,54,59,37,71,82,28,39,65,37,38,52,54,47,56,55,66,49,49,47,67,49,51,42,48,44,54,54,43,45,74,33,68,92,44,74,39,5,41,40,39,72,74,31,70,64,18,33,55,40,45,43,55,55,58,69,60,44,61,77,88,54,56,45,77,95,44,43,72,62,49,56,62,62,71,106